Protein AF-A0A1G0LN38-F1 (afdb_monomer_lite)

Radius of gyration: 31.74 Å; chains: 1; bounding box: 79×35×98 Å

pLDDT: mean 84.26, std 17.29, range [38.19, 98.62]

Sequence (197 aa):
MGYDWPQLHAALNDLPAALLAAAVAFDIAGMITRRHSLRAAGFWTLLAGVAGTGAAVVAGLMAENVVEHDDVAHAVMDQHQVLALVTLGVFALLAVWRVVRRNADRRAEHVLWSVCGVAGVVLLVITAQQGGRLTFQHALGIPSDTLVQVLERRGAMPVMEPADSAAPDSARAARDSAKALHDRTPHSHSNPRRPQP

Foldseek 3Di:
DDDQLLVVLVVLLPQLLVLLLQLLVLLVVCVVVVDPVSPVSSLVSLVVSLVSLVVSLVSLVVLVVPWDFDPVLVVLSVVLSVLSVVLSVLSVVLNVCCVVCVVPDDPVVSVVSSVSSVVSSVSSVVSVVSVCCSCPVRVTPQDPVNVVVVCVVVVNPPPPPPPPPPDPPVVVVVVVVVVVVVPDDDDDDDDDDDDDD

Secondary structure (DSSP, 8-state):
----HHHHHHHHHHHHHHHHHHHHHHHHHHHHS--HHHHHHHHHHHHHHHHHHHHHHHHHHHHHTTS---HHHHHHHHHHHHHHHHHHHHHHHHHHHHHHTTT---HHHHHHHHHHHHHHHHHHHHHHHHHHHHHHHS-TTS-HHHHHHHHHHTT-S------------HHHHHHHHHHHHHT-PPPP---------

Structure (mmCIF, N/CA/C/O backbone):
data_AF-A0A1G0LN38-F1
#
_entry.id   AF-A0A1G0LN38-F1
#
loop_
_atom_site.group_PDB
_atom_site.id
_atom_site.type_symbol
_atom_site.label_atom_id
_atom_site.label_alt_id
_atom_site.label_comp_id
_atom_site.label_asym_id
_atom_site.label_entity_id
_atom_site.label_seq_id
_atom_site.pdbx_PDB_ins_code
_atom_site.Cartn_x
_atom_site.Cartn_y
_atom_site.Cartn_z
_atom_site.occupancy
_atom_site.B_iso_or_equiv
_atom_site.auth_seq_id
_atom_site.auth_comp_id
_atom_site.auth_asym_id
_atom_site.auth_atom_id
_atom_site.pdbx_PDB_model_num
ATOM 1 N N . MET A 1 1 ? 27.276 4.793 -6.462 1.00 44.88 1 MET A N 1
ATOM 2 C CA . MET A 1 1 ? 26.651 3.543 -5.985 1.00 44.88 1 MET A CA 1
ATOM 3 C C . MET A 1 1 ? 25.169 3.650 -6.298 1.00 44.88 1 MET A C 1
ATOM 5 O O . MET A 1 1 ? 24.470 4.343 -5.574 1.00 44.88 1 MET A O 1
ATOM 9 N N . GLY A 1 2 ? 24.735 3.143 -7.453 1.00 59.28 2 GLY A N 1
ATOM 10 C CA . GLY A 1 2 ? 23.337 3.250 -7.884 1.00 59.28 2 GLY A CA 1
ATOM 11 C C . GLY A 1 2 ? 22.534 2.107 -7.282 1.00 59.28 2 GLY A C 1
ATOM 12 O O . GLY A 1 2 ? 22.911 0.954 -7.463 1.00 59.28 2 GLY A O 1
ATOM 13 N N . TYR A 1 3 ? 21.494 2.423 -6.516 1.00 65.44 3 TYR A N 1
ATOM 14 C CA . TYR A 1 3 ? 20.542 1.428 -6.032 1.00 65.44 3 TYR A CA 1
ATOM 15 C C . TYR A 1 3 ? 19.659 0.987 -7.205 1.00 65.44 3 TYR A C 1
ATOM 17 O O . TYR A 1 3 ? 19.247 1.833 -7.999 1.00 65.44 3 TYR A O 1
ATOM 25 N N . ASP A 1 4 ? 19.357 -0.305 -7.315 1.00 87.56 4 ASP A N 1
ATOM 26 C CA . ASP A 1 4 ? 18.379 -0.801 -8.286 1.00 87.56 4 ASP A CA 1
ATOM 27 C C . ASP A 1 4 ? 16.965 -0.485 -7.774 1.00 87.56 4 ASP A C 1
ATOM 29 O O . ASP A 1 4 ? 16.351 -1.260 -7.037 1.00 87.56 4 ASP A O 1
ATOM 33 N N . TRP A 1 5 ? 16.501 0.734 -8.063 1.00 90.38 5 TRP A N 1
ATOM 34 C CA . TRP A 1 5 ? 15.198 1.232 -7.621 1.00 90.38 5 TRP A CA 1
ATOM 35 C C . TRP A 1 5 ? 14.022 0.373 -8.098 1.00 90.38 5 TRP A C 1
ATOM 37 O O . TRP A 1 5 ? 13.148 0.115 -7.271 1.00 90.38 5 TRP A O 1
ATOM 47 N N . PRO A 1 6 ? 13.985 -0.118 -9.354 1.00 89.69 6 PRO A N 1
ATOM 48 C CA . PRO A 1 6 ? 12.935 -1.034 -9.801 1.00 89.69 6 PRO A CA 1
ATOM 49 C C . PRO A 1 6 ? 12.862 -2.313 -8.966 1.00 89.69 6 PRO A C 1
ATOM 51 O O . PRO A 1 6 ? 11.785 -2.666 -8.479 1.00 89.69 6 PRO A O 1
ATOM 54 N N . GLN A 1 7 ? 14.001 -2.978 -8.730 1.00 89.56 7 GLN A N 1
ATOM 55 C CA . GLN A 1 7 ? 14.030 -4.179 -7.890 1.00 89.56 7 GLN A CA 1
ATOM 56 C C . GLN A 1 7 ? 13.650 -3.867 -6.440 1.00 89.56 7 GLN A C 1
ATOM 58 O O . GLN A 1 7 ? 12.917 -4.637 -5.816 1.00 89.56 7 GLN A O 1
ATOM 63 N N . LEU A 1 8 ? 14.100 -2.727 -5.902 1.00 91.62 8 LEU A N 1
ATOM 64 C CA . LEU A 1 8 ? 13.728 -2.299 -4.555 1.00 91.62 8 LEU A CA 1
ATOM 65 C C . LEU A 1 8 ? 12.228 -2.066 -4.426 1.00 91.62 8 LEU A C 1
ATOM 67 O O . LEU A 1 8 ? 11.617 -2.523 -3.465 1.00 91.62 8 LEU A O 1
ATOM 71 N N . HIS A 1 9 ? 11.649 -1.327 -5.368 1.00 93.44 9 HIS A N 1
ATOM 72 C CA . HIS A 1 9 ? 10.231 -1.015 -5.383 1.00 93.44 9 HIS A CA 1
ATOM 73 C C . HIS A 1 9 ? 9.407 -2.304 -5.418 1.00 93.44 9 HIS A C 1
ATOM 75 O O . HIS A 1 9 ? 8.523 -2.473 -4.581 1.00 93.44 9 HIS A O 1
ATOM 81 N N . ALA A 1 10 ? 9.763 -3.250 -6.295 1.00 90.81 10 ALA A N 1
ATOM 82 C CA . ALA A 1 10 ? 9.113 -4.555 -6.361 1.00 90.81 10 ALA A CA 1
ATOM 83 C C . ALA A 1 10 ? 9.222 -5.323 -5.032 1.00 90.81 10 ALA A C 1
ATOM 85 O O . ALA A 1 10 ? 8.215 -5.799 -4.511 1.00 90.81 10 ALA A O 1
ATOM 86 N N . ALA A 1 11 ? 10.416 -5.380 -4.432 1.00 90.75 11 ALA A N 1
ATOM 87 C CA . ALA A 1 11 ? 10.628 -6.045 -3.145 1.00 90.75 11 ALA A CA 1
ATOM 88 C C . ALA A 1 11 ? 9.849 -5.383 -1.992 1.00 90.75 11 ALA A C 1
ATOM 90 O O . ALA A 1 11 ? 9.393 -6.062 -1.070 1.00 90.75 11 ALA A O 1
ATOM 91 N N . LEU A 1 12 ? 9.699 -4.056 -2.032 1.00 92.56 12 LEU A N 1
ATOM 92 C CA . LEU A 1 12 ? 8.985 -3.283 -1.020 1.00 92.56 12 LEU A CA 1
ATOM 93 C C . LEU A 1 12 ? 7.474 -3.247 -1.226 1.00 92.56 12 LEU A C 1
ATOM 95 O O . LEU A 1 12 ? 6.791 -2.883 -0.282 1.00 92.56 12 LEU A O 1
ATOM 99 N N . ASN A 1 13 ? 6.935 -3.573 -2.398 1.00 92.38 13 ASN A N 1
ATOM 100 C CA . ASN A 1 13 ? 5.513 -3.374 -2.686 1.00 92.38 13 ASN A CA 1
ATOM 101 C C . ASN A 1 13 ? 4.595 -4.381 -1.960 1.00 92.38 13 ASN A C 1
ATOM 103 O O . ASN A 1 13 ? 3.544 -4.005 -1.434 1.00 92.38 13 ASN A O 1
ATOM 107 N N . ASP A 1 14 ? 4.999 -5.651 -1.873 1.00 93.75 14 ASP A N 1
ATOM 108 C CA . ASP A 1 14 ? 4.120 -6.722 -1.378 1.00 93.75 14 ASP A CA 1
ATOM 109 C C . ASP A 1 14 ? 3.909 -6.683 0.144 1.00 93.75 14 ASP A C 1
ATOM 111 O O . ASP A 1 14 ? 2.803 -6.917 0.643 1.00 93.75 14 ASP A O 1
ATOM 115 N N . LEU A 1 15 ? 4.961 -6.364 0.906 1.00 95.38 15 LEU A N 1
ATOM 116 C CA . LEU A 1 15 ? 4.914 -6.362 2.371 1.00 95.38 15 LEU A CA 1
ATOM 117 C C . LEU A 1 15 ? 3.916 -5.324 2.935 1.00 95.38 15 LEU A C 1
ATOM 119 O O . LEU A 1 15 ? 3.062 -5.703 3.742 1.00 95.38 15 LEU A O 1
ATOM 123 N N . PRO A 1 16 ? 3.959 -4.038 2.545 1.00 96.88 16 PRO A N 1
ATOM 124 C CA . PRO A 1 16 ? 3.002 -3.035 2.989 1.00 96.88 16 PRO A CA 1
ATOM 125 C C . PRO A 1 16 ? 1.574 -3.372 2.580 1.00 96.88 16 PRO A C 1
ATOM 127 O O . PRO A 1 16 ? 0.670 -3.232 3.402 1.00 96.88 16 PRO A O 1
ATOM 130 N N . ALA A 1 17 ? 1.364 -3.875 1.359 1.00 97.00 17 ALA A N 1
ATOM 131 C CA . ALA A 1 17 ? 0.044 -4.290 0.900 1.00 97.00 17 ALA A CA 1
ATOM 132 C C . ALA A 1 17 ? -0.540 -5.391 1.804 1.00 97.00 17 ALA A C 1
ATOM 134 O O . ALA A 1 17 ? -1.667 -5.272 2.296 1.00 97.00 17 ALA A O 1
ATOM 135 N N . ALA A 1 18 ? 0.255 -6.421 2.114 1.00 97.88 18 ALA A N 1
ATOM 136 C CA . ALA A 1 18 ? -0.150 -7.477 3.036 1.00 97.88 18 ALA A CA 1
ATOM 137 C C . ALA A 1 18 ? -0.442 -6.938 4.448 1.00 97.88 18 ALA A C 1
ATOM 139 O O . ALA A 1 18 ? -1.437 -7.330 5.059 1.00 97.88 18 ALA A O 1
ATOM 140 N N . LEU A 1 19 ? 0.377 -6.013 4.962 1.00 98.38 19 LEU A N 1
ATOM 141 C CA . LEU A 1 19 ? 0.177 -5.403 6.281 1.00 98.38 19 LEU A CA 1
ATOM 142 C C . LEU A 1 19 ? -1.099 -4.559 6.358 1.00 98.38 19 LEU A C 1
ATOM 144 O O . LEU A 1 19 ? -1.814 -4.646 7.354 1.00 98.38 19 LEU A O 1
ATOM 148 N N . LEU A 1 20 ? -1.414 -3.775 5.324 1.00 98.44 20 LEU A N 1
ATOM 149 C CA . LEU A 1 20 ? -2.636 -2.969 5.273 1.00 98.44 20 LEU A CA 1
ATOM 150 C C . LEU A 1 20 ? -3.890 -3.851 5.231 1.00 98.44 20 LEU A C 1
ATOM 152 O O . LEU A 1 20 ? -4.843 -3.610 5.976 1.00 98.44 20 LEU A O 1
ATOM 156 N N . ALA A 1 21 ? -3.876 -4.916 4.423 1.00 98.50 21 ALA A N 1
ATOM 157 C CA . ALA A 1 21 ? -4.962 -5.893 4.397 1.00 98.50 21 ALA A CA 1
ATOM 158 C C . ALA A 1 21 ? -5.105 -6.626 5.744 1.00 98.50 21 ALA A C 1
ATOM 160 O O . ALA A 1 21 ? -6.212 -6.751 6.277 1.00 98.50 21 ALA A O 1
ATOM 161 N N . ALA A 1 22 ? -3.985 -7.055 6.335 1.00 98.44 22 ALA A N 1
ATOM 162 C CA . ALA A 1 22 ? -3.962 -7.702 7.643 1.00 98.44 22 ALA A CA 1
ATOM 163 C C . ALA A 1 22 ? -4.469 -6.775 8.754 1.00 98.44 22 ALA A C 1
ATOM 165 O O . ALA A 1 22 ? -5.196 -7.229 9.634 1.00 98.44 22 ALA A O 1
ATOM 166 N N . ALA A 1 23 ? -4.156 -5.479 8.699 1.00 98.12 23 ALA A N 1
ATOM 167 C CA . ALA A 1 23 ? -4.623 -4.502 9.672 1.00 98.12 23 ALA A CA 1
ATOM 168 C C . ALA A 1 23 ? -6.153 -4.428 9.724 1.00 98.12 23 ALA A C 1
ATOM 170 O O . ALA A 1 23 ? -6.749 -4.520 10.800 1.00 98.12 23 ALA A O 1
ATOM 171 N N . VAL A 1 24 ? -6.792 -4.340 8.553 1.00 97.88 24 VAL A N 1
ATOM 172 C CA . VAL A 1 24 ? -8.257 -4.336 8.432 1.00 97.88 24 VAL A CA 1
ATOM 173 C C . VAL A 1 24 ? -8.844 -5.666 8.912 1.00 97.88 24 VAL A C 1
ATOM 175 O O . VAL A 1 24 ? -9.816 -5.672 9.670 1.00 97.88 24 VAL A O 1
ATOM 178 N N . ALA A 1 25 ? -8.228 -6.795 8.548 1.00 98.06 25 ALA A N 1
ATOM 179 C CA . ALA A 1 25 ? -8.667 -8.115 8.995 1.00 98.06 25 ALA A CA 1
ATOM 180 C C . ALA A 1 25 ? -8.575 -8.281 10.524 1.00 98.06 25 ALA A C 1
ATOM 182 O O . ALA A 1 25 ? -9.523 -8.757 11.154 1.00 98.06 25 ALA A O 1
ATOM 183 N N . PHE A 1 26 ? -7.467 -7.859 11.140 1.00 97.56 26 PHE A N 1
ATOM 184 C CA . PHE A 1 26 ? -7.275 -7.914 12.588 1.00 97.56 26 PHE A CA 1
ATOM 185 C C . PHE A 1 26 ? -8.245 -7.014 13.339 1.00 97.56 26 PHE A C 1
ATOM 187 O O . PHE A 1 26 ? -8.744 -7.415 14.391 1.00 97.56 26 PHE A O 1
ATOM 194 N N . ASP A 1 27 ? -8.560 -5.838 12.803 1.00 93.44 27 ASP A N 1
ATOM 195 C CA . ASP A 1 27 ? -9.537 -4.953 13.425 1.00 93.44 27 ASP A CA 1
ATOM 196 C C . ASP A 1 27 ? -10.956 -5.528 13.351 1.00 93.44 27 ASP A C 1
ATOM 198 O O . ASP A 1 27 ? -11.649 -5.561 14.373 1.00 93.44 27 ASP A O 1
ATOM 202 N N . ILE A 1 28 ? -11.364 -6.093 12.209 1.00 95.12 28 ILE A N 1
ATOM 203 C CA . ILE A 1 28 ? -12.648 -6.803 12.082 1.00 95.12 28 ILE A CA 1
ATOM 204 C C . ILE A 1 28 ? -12.708 -7.991 13.047 1.00 95.12 28 ILE A C 1
ATOM 206 O O . ILE A 1 28 ? -13.670 -8.129 13.811 1.00 95.12 28 ILE A O 1
ATOM 210 N N . ALA A 1 29 ? -11.661 -8.816 13.085 1.00 96.25 29 ALA A N 1
ATOM 211 C CA . ALA A 1 29 ? -11.580 -9.943 14.006 1.00 96.25 29 ALA A CA 1
ATOM 212 C C . ALA A 1 29 ? -11.625 -9.475 15.471 1.00 96.25 29 ALA A C 1
ATOM 214 O O . ALA A 1 29 ? -12.381 -10.018 16.274 1.00 96.25 29 ALA A O 1
ATOM 215 N N . GLY A 1 30 ? -10.896 -8.414 15.820 1.00 93.56 30 GLY A N 1
ATOM 216 C CA . GLY A 1 30 ? -10.878 -7.820 17.155 1.00 93.56 30 GLY A CA 1
ATOM 217 C C . GLY A 1 30 ? -12.212 -7.198 17.579 1.00 93.56 30 GLY A C 1
ATOM 218 O O . GLY A 1 30 ? -12.509 -7.142 18.778 1.00 93.56 30 GLY A O 1
ATOM 219 N N . MET A 1 31 ? -13.046 -6.756 16.634 1.00 89.75 31 MET A N 1
ATOM 220 C CA . MET A 1 31 ? -14.430 -6.364 16.910 1.00 89.75 31 MET A CA 1
ATOM 221 C C . MET A 1 31 ? -15.314 -7.577 17.212 1.00 89.75 31 MET A C 1
ATOM 223 O O . MET A 1 31 ? -16.027 -7.561 18.216 1.00 89.75 31 MET A O 1
ATOM 227 N N . ILE A 1 32 ? -15.247 -8.622 16.381 1.00 94.38 32 ILE A N 1
ATOM 228 C CA . ILE A 1 32 ? -16.086 -9.826 16.499 1.00 94.38 32 ILE A CA 1
ATOM 229 C C . ILE A 1 32 ? -15.743 -10.602 17.772 1.00 94.38 32 ILE A C 1
ATOM 231 O O . ILE A 1 32 ? -16.621 -10.914 18.573 1.00 94.38 32 ILE A O 1
ATOM 235 N N . THR A 1 33 ? -14.458 -10.875 18.000 1.00 95.06 33 THR A N 1
ATOM 236 C CA . THR A 1 33 ? -14.001 -11.680 19.140 1.00 95.06 33 THR A CA 1
ATOM 237 C C . THR A 1 33 ? -13.819 -10.861 20.416 1.00 95.06 33 THR A C 1
ATOM 239 O O . THR A 1 33 ? -13.474 -11.429 21.450 1.00 95.06 33 THR A O 1
ATOM 242 N N . ARG A 1 34 ? -13.951 -9.527 20.345 1.00 90.56 34 ARG A N 1
ATOM 243 C CA . ARG A 1 34 ? -13.687 -8.579 21.446 1.00 90.56 34 ARG A CA 1
ATOM 244 C C . ARG A 1 34 ? -12.301 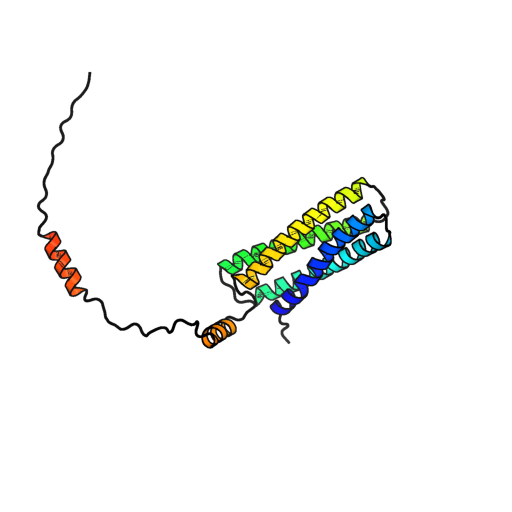-8.740 22.094 1.00 90.56 34 ARG A C 1
ATOM 246 O O . ARG A 1 34 ? -12.129 -8.459 23.277 1.00 90.56 34 ARG A O 1
ATOM 253 N N . ARG A 1 35 ? -11.296 -9.190 21.332 1.00 93.12 35 ARG A N 1
ATOM 254 C CA . ARG A 1 35 ? -9.930 -9.400 21.844 1.00 93.12 35 ARG A CA 1
ATOM 255 C C . ARG A 1 35 ? -9.097 -8.134 21.690 1.00 93.12 35 ARG A C 1
ATOM 257 O O . ARG A 1 35 ? -8.863 -7.674 20.574 1.00 93.12 35 ARG A O 1
ATOM 264 N N . HIS A 1 36 ? -8.586 -7.618 22.805 1.00 90.06 36 HIS A N 1
ATOM 265 C CA . HIS A 1 36 ? -7.736 -6.425 22.807 1.00 90.06 36 HIS A CA 1
ATOM 266 C C . HIS A 1 36 ? -6.407 -6.645 22.061 1.00 90.06 36 HIS A C 1
ATOM 268 O O . HIS A 1 36 ? -5.912 -5.732 21.405 1.00 90.06 36 HIS A O 1
ATOM 274 N N . SER A 1 37 ? -5.861 -7.866 22.092 1.00 95.75 37 SER A N 1
ATOM 275 C CA . SER A 1 37 ? -4.638 -8.222 21.359 1.00 95.75 37 SER A CA 1
ATOM 276 C C . SER A 1 37 ? -4.793 -8.097 19.841 1.00 95.75 37 SER A C 1
ATOM 278 O O . SER A 1 37 ? -3.885 -7.597 19.189 1.00 95.75 37 SER A O 1
ATOM 280 N N . LEU A 1 38 ? -5.948 -8.473 19.279 1.00 95.12 38 LEU A N 1
ATOM 281 C CA . LEU A 1 38 ? -6.217 -8.336 17.842 1.00 95.12 38 LEU A CA 1
ATOM 282 C C . LEU A 1 38 ? -6.368 -6.871 17.429 1.00 95.12 38 LEU A C 1
ATOM 284 O O . LEU A 1 38 ? -5.815 -6.467 16.416 1.00 95.12 38 LEU A O 1
ATOM 288 N N . ARG A 1 39 ? -7.030 -6.048 18.250 1.00 91.81 39 ARG A N 1
ATOM 289 C CA . ARG A 1 39 ? -7.119 -4.598 18.004 1.00 91.81 39 ARG A CA 1
ATOM 290 C C . ARG A 1 39 ? -5.746 -3.924 18.060 1.00 91.81 39 ARG A C 1
ATOM 292 O O . ARG A 1 39 ? -5.455 -3.035 17.265 1.00 91.81 39 ARG A O 1
ATOM 299 N N . ALA A 1 40 ? -4.891 -4.355 18.990 1.00 94.50 40 ALA A N 1
ATOM 300 C CA . ALA A 1 40 ? -3.512 -3.885 19.069 1.00 94.50 40 ALA A CA 1
ATOM 301 C C . ALA A 1 40 ? -2.694 -4.329 17.845 1.00 94.50 40 ALA A C 1
ATOM 303 O O . ALA A 1 40 ? -1.966 -3.515 17.283 1.00 94.50 40 ALA A O 1
ATOM 304 N N . ALA A 1 41 ? -2.848 -5.581 17.401 1.00 97.38 41 ALA A N 1
ATOM 305 C CA . ALA A 1 41 ? -2.219 -6.076 16.180 1.00 97.38 41 ALA A CA 1
ATOM 306 C C . ALA A 1 41 ? -2.666 -5.268 14.953 1.00 97.38 41 ALA A C 1
ATOM 308 O O . ALA A 1 41 ? -1.810 -4.792 14.212 1.00 97.38 41 ALA A O 1
ATOM 309 N N . GLY A 1 42 ? -3.972 -5.028 14.783 1.00 96.69 42 GLY A N 1
ATOM 310 C CA . GLY A 1 42 ? -4.523 -4.199 13.705 1.00 96.69 42 GLY A CA 1
ATOM 311 C C . GLY A 1 42 ? -3.959 -2.778 13.701 1.00 96.69 42 GLY A C 1
ATOM 312 O O . GLY A 1 42 ? -3.522 -2.277 12.670 1.00 96.69 42 GLY A O 1
ATOM 313 N N . PHE A 1 43 ? -3.846 -2.154 14.875 1.00 95.94 43 PHE A N 1
ATOM 314 C CA . PHE A 1 43 ? -3.237 -0.830 15.012 1.00 95.94 43 PHE A CA 1
ATOM 315 C C . PHE A 1 43 ? -1.761 -0.790 14.582 1.00 95.94 43 PHE A C 1
ATOM 317 O O . PHE A 1 43 ? -1.376 0.066 13.788 1.00 95.94 43 PHE A O 1
ATOM 324 N N . TRP A 1 44 ? -0.923 -1.693 15.097 1.00 97.94 44 TRP A N 1
ATOM 325 C CA . TRP A 1 44 ? 0.511 -1.670 14.789 1.00 97.94 44 TRP A CA 1
ATOM 326 C C . TRP A 1 44 ? 0.805 -2.081 13.347 1.00 97.94 44 TRP A C 1
ATOM 328 O O . TRP A 1 44 ? 1.672 -1.487 12.709 1.00 97.94 44 TRP A O 1
ATOM 338 N N . THR A 1 45 ? 0.054 -3.045 12.815 1.00 98.19 45 THR A N 1
ATOM 339 C CA . THR A 1 45 ? 0.166 -3.449 11.406 1.00 98.19 45 THR A CA 1
ATOM 340 C C . THR A 1 45 ? -0.296 -2.350 10.456 1.00 98.19 45 THR A C 1
ATOM 342 O O . THR A 1 45 ? 0.357 -2.150 9.438 1.00 98.19 45 THR A O 1
ATOM 345 N N . LEU A 1 46 ? -1.321 -1.565 10.812 1.00 98.38 46 LEU A N 1
ATOM 346 C CA . LEU A 1 46 ? -1.722 -0.384 10.042 1.00 98.38 46 LEU A CA 1
ATOM 347 C C . LEU A 1 46 ? -0.582 0.632 9.947 1.00 98.38 46 LEU A C 1
ATOM 349 O O . LEU A 1 46 ? -0.254 1.083 8.854 1.00 98.38 46 LEU A O 1
ATOM 353 N N . LEU A 1 47 ? 0.035 0.985 11.080 1.00 98.25 47 LEU A N 1
ATOM 354 C CA . LEU A 1 47 ? 1.132 1.957 11.096 1.00 98.25 47 LEU A CA 1
ATOM 355 C C . LEU A 1 47 ? 2.339 1.466 10.293 1.00 98.25 47 LEU A C 1
ATOM 357 O O . LEU A 1 47 ? 2.888 2.222 9.492 1.00 98.25 47 LEU A O 1
ATOM 361 N N . ALA A 1 48 ? 2.722 0.200 10.472 1.00 98.38 48 ALA A N 1
ATOM 362 C CA . ALA A 1 48 ? 3.807 -0.410 9.711 1.00 98.38 48 ALA A CA 1
ATOM 363 C C . ALA A 1 48 ? 3.485 -0.472 8.208 1.00 98.38 48 ALA A C 1
ATOM 365 O O . ALA A 1 48 ? 4.340 -0.151 7.387 1.00 98.38 48 ALA A O 1
ATOM 366 N N . GLY A 1 49 ? 2.246 -0.816 7.845 1.00 98.44 49 GLY A N 1
ATOM 367 C CA . GLY A 1 49 ? 1.777 -0.850 6.462 1.00 98.44 49 GLY A CA 1
ATOM 368 C C . GLY A 1 49 ? 1.783 0.528 5.801 1.00 98.44 49 GLY A C 1
ATOM 369 O O . GLY A 1 49 ? 2.267 0.661 4.682 1.00 98.44 49 GLY A O 1
ATOM 370 N N . VAL A 1 50 ? 1.330 1.582 6.489 1.00 98.56 50 VAL A N 1
ATOM 371 C CA . VAL A 1 50 ? 1.378 2.960 5.963 1.00 98.56 50 VAL A CA 1
ATOM 372 C C . VAL A 1 50 ? 2.821 3.426 5.772 1.00 98.56 50 VAL A C 1
ATOM 374 O O . VAL A 1 50 ? 3.156 3.945 4.709 1.00 98.56 50 VAL A O 1
ATOM 377 N N . ALA A 1 51 ? 3.690 3.202 6.762 1.00 98.31 51 ALA A N 1
ATOM 378 C CA . ALA A 1 51 ? 5.104 3.564 6.660 1.00 98.31 51 ALA A CA 1
ATOM 379 C C . ALA A 1 51 ? 5.802 2.816 5.511 1.00 98.31 51 ALA A C 1
ATOM 381 O O . ALA A 1 51 ? 6.504 3.427 4.705 1.00 98.31 51 ALA A O 1
ATOM 382 N N . GLY A 1 52 ? 5.557 1.509 5.396 1.00 98.00 52 GLY A N 1
ATOM 383 C CA . GLY A 1 52 ? 6.078 0.687 4.310 1.00 98.00 52 GLY A CA 1
ATOM 384 C C . GLY A 1 52 ? 5.553 1.115 2.938 1.00 98.00 52 GLY A C 1
ATOM 385 O O . GLY A 1 52 ? 6.323 1.167 1.986 1.00 98.00 52 GLY A O 1
ATOM 386 N N . THR A 1 53 ? 4.276 1.496 2.837 1.00 98.12 53 THR A N 1
ATOM 387 C CA . THR A 1 53 ? 3.686 1.993 1.582 1.00 98.12 53 THR A CA 1
ATOM 388 C C . THR A 1 53 ? 4.344 3.307 1.175 1.00 98.12 53 THR A C 1
ATOM 390 O O . THR A 1 53 ? 4.665 3.492 0.008 1.00 98.12 53 THR A O 1
ATOM 393 N N . GLY A 1 54 ? 4.628 4.198 2.133 1.00 98.12 54 GLY A N 1
ATOM 394 C CA . GLY A 1 54 ? 5.407 5.410 1.876 1.00 98.12 54 GLY A CA 1
ATOM 395 C C . GLY A 1 54 ? 6.799 5.103 1.314 1.00 98.12 54 GLY A C 1
ATOM 396 O O . GLY A 1 54 ? 7.207 5.710 0.327 1.00 98.12 54 GLY A O 1
ATOM 397 N N . ALA A 1 55 ? 7.502 4.120 1.885 1.00 97.38 55 ALA A N 1
ATOM 398 C CA . ALA A 1 55 ? 8.801 3.683 1.370 1.00 97.38 55 ALA A CA 1
ATOM 399 C C . ALA A 1 55 ? 8.701 3.087 -0.048 1.00 97.38 55 ALA A C 1
ATOM 401 O O . ALA A 1 55 ? 9.520 3.416 -0.904 1.00 97.38 55 ALA A O 1
ATOM 402 N N . ALA A 1 56 ? 7.680 2.266 -0.315 1.00 96.88 56 ALA A N 1
ATOM 403 C CA . ALA A 1 56 ? 7.432 1.691 -1.635 1.00 96.88 56 ALA A CA 1
ATOM 404 C C . ALA A 1 56 ? 7.103 2.767 -2.683 1.00 96.88 56 ALA A C 1
ATOM 406 O O . ALA A 1 56 ? 7.637 2.710 -3.789 1.00 96.88 56 ALA A O 1
ATOM 407 N N . VAL A 1 57 ? 6.295 3.775 -2.331 1.00 97.00 57 VAL A N 1
ATOM 408 C CA . VAL A 1 57 ? 5.986 4.924 -3.202 1.00 97.00 57 VAL A CA 1
ATOM 409 C C . VAL A 1 57 ? 7.253 5.704 -3.540 1.00 97.00 57 VAL A C 1
ATOM 411 O O . VAL A 1 57 ? 7.493 5.980 -4.709 1.00 97.00 57 VAL A O 1
ATOM 414 N N . VAL A 1 58 ? 8.099 6.014 -2.552 1.00 96.62 58 VAL A N 1
ATOM 415 C CA . VAL A 1 58 ? 9.377 6.700 -2.808 1.00 96.62 58 VAL A CA 1
ATOM 416 C C . VAL A 1 58 ? 10.260 5.874 -3.742 1.00 96.62 58 VAL A C 1
ATOM 418 O O . VAL A 1 58 ? 10.780 6.411 -4.714 1.00 96.62 58 VAL A O 1
ATOM 421 N N . ALA A 1 59 ? 10.397 4.569 -3.493 1.00 94.88 59 ALA A N 1
ATOM 422 C CA . ALA A 1 59 ? 11.161 3.690 -4.374 1.00 94.88 59 ALA A CA 1
ATOM 423 C C . ALA A 1 59 ? 10.578 3.643 -5.800 1.00 94.88 59 ALA A C 1
ATOM 425 O O . ALA A 1 59 ? 11.342 3.652 -6.759 1.00 94.88 59 ALA A O 1
ATOM 426 N N . GLY A 1 60 ? 9.248 3.650 -5.941 1.00 94.31 60 GLY A N 1
ATOM 427 C CA . GLY A 1 60 ? 8.555 3.648 -7.233 1.00 94.31 60 GLY A CA 1
ATOM 428 C C . GLY A 1 60 ? 8.794 4.924 -8.036 1.00 94.31 60 GLY A C 1
ATOM 429 O O . GLY A 1 60 ? 9.163 4.842 -9.201 1.00 94.31 60 GLY A O 1
ATOM 430 N N . LEU A 1 61 ? 8.708 6.093 -7.395 1.00 94.00 61 LEU A N 1
ATOM 431 C CA . LEU A 1 61 ? 9.025 7.380 -8.030 1.00 94.00 61 LEU A CA 1
ATOM 432 C C . LEU A 1 61 ? 10.495 7.455 -8.472 1.00 94.00 61 LEU A C 1
ATOM 434 O O . LEU A 1 61 ? 10.826 8.044 -9.497 1.00 94.00 61 LEU A O 1
ATOM 438 N N . MET A 1 62 ? 11.410 6.840 -7.717 1.00 93.50 62 MET A N 1
ATOM 439 C CA . MET A 1 62 ? 12.812 6.745 -8.138 1.00 93.50 62 MET A CA 1
ATOM 440 C C . MET A 1 62 ? 13.000 5.755 -9.297 1.00 93.50 62 MET A C 1
ATOM 442 O O . MET A 1 62 ? 13.853 5.985 -10.152 1.00 93.50 62 MET A O 1
ATOM 446 N N . ALA A 1 63 ? 12.209 4.678 -9.342 1.00 90.00 63 ALA A N 1
ATOM 447 C CA . ALA A 1 63 ? 12.230 3.681 -10.411 1.00 90.00 63 ALA A CA 1
ATOM 448 C C . ALA A 1 63 ? 11.682 4.232 -11.738 1.00 90.00 63 ALA A C 1
ATOM 450 O O . ALA A 1 63 ? 12.260 3.965 -12.789 1.00 90.00 63 ALA A O 1
ATOM 451 N N . GLU A 1 64 ? 10.625 5.042 -11.691 1.00 88.56 64 GLU A N 1
ATOM 452 C CA . GLU A 1 64 ? 10.009 5.693 -12.857 1.00 88.56 64 GLU A CA 1
ATOM 453 C C . GLU A 1 64 ? 11.043 6.433 -13.725 1.00 88.56 64 GLU A C 1
ATOM 455 O O . GLU A 1 64 ? 11.036 6.336 -14.948 1.00 88.56 64 GLU A O 1
ATOM 460 N N . ASN A 1 65 ? 12.000 7.103 -13.077 1.00 85.00 65 ASN A N 1
ATOM 461 C CA . ASN A 1 65 ? 13.029 7.906 -13.737 1.00 85.00 65 ASN A CA 1
ATOM 462 C C . ASN A 1 65 ? 14.131 7.088 -14.439 1.00 85.00 65 ASN A C 1
ATOM 464 O O . ASN A 1 65 ? 14.978 7.675 -15.114 1.00 85.00 65 ASN A O 1
ATOM 468 N N . VAL A 1 66 ? 14.187 5.767 -14.238 1.00 83.69 66 VAL A N 1
ATOM 469 C CA . VAL A 1 66 ? 15.293 4.919 -14.724 1.00 83.69 66 VAL A CA 1
ATOM 470 C C . VAL A 1 66 ? 14.849 3.731 -15.574 1.00 83.69 66 VAL A C 1
ATOM 472 O O . VAL A 1 66 ? 15.691 3.114 -16.221 1.00 83.69 66 VAL A O 1
ATOM 475 N N . VAL A 1 67 ? 13.563 3.382 -15.571 1.00 80.62 67 VAL A N 1
ATOM 476 C CA . VAL A 1 67 ? 13.041 2.247 -16.344 1.00 80.62 67 VAL A CA 1
ATOM 477 C C . VAL A 1 67 ? 12.755 2.678 -17.779 1.00 80.62 67 VAL A C 1
ATOM 479 O O . VAL A 1 67 ? 12.097 3.688 -18.000 1.00 80.62 67 VAL A O 1
ATOM 482 N N . GLU A 1 68 ? 13.201 1.892 -18.759 1.00 80.00 68 GLU A N 1
ATOM 483 C CA . GLU A 1 68 ? 12.778 2.046 -20.156 1.00 80.00 68 GLU A CA 1
ATOM 484 C C . GLU A 1 68 ? 11.307 1.640 -20.308 1.00 80.00 68 GLU A C 1
ATOM 486 O O . GLU A 1 68 ? 10.900 0.573 -19.847 1.00 80.00 68 GLU A O 1
ATOM 491 N N . HIS A 1 69 ? 10.502 2.485 -20.948 1.00 82.31 69 HIS A N 1
ATOM 492 C CA . HIS A 1 69 ? 9.075 2.242 -21.139 1.00 82.31 69 HIS A CA 1
ATOM 493 C C . HIS A 1 69 ? 8.559 2.929 -22.409 1.00 82.31 69 HIS A C 1
ATOM 495 O O . HIS A 1 69 ? 9.080 3.970 -22.808 1.00 82.31 69 HIS A O 1
ATOM 501 N N . ASP A 1 70 ? 7.556 2.330 -23.056 1.00 86.12 70 ASP A N 1
ATOM 502 C CA . ASP A 1 70 ? 6.855 2.919 -24.203 1.00 86.12 70 ASP A CA 1
ATOM 503 C C . ASP A 1 70 ? 5.627 3.740 -23.762 1.00 86.12 70 ASP A C 1
ATOM 505 O O . ASP A 1 70 ? 5.262 3.754 -22.584 1.00 86.12 70 ASP A O 1
ATOM 509 N N . ASP A 1 71 ? 4.968 4.422 -24.703 1.00 85.31 71 ASP A N 1
ATOM 510 C CA . ASP A 1 71 ? 3.807 5.279 -24.412 1.00 85.31 71 ASP A CA 1
ATOM 511 C C . ASP A 1 71 ? 2.633 4.506 -23.775 1.00 85.31 71 ASP A C 1
ATOM 513 O O . ASP A 1 71 ? 1.881 5.047 -22.959 1.00 85.31 71 ASP A O 1
ATOM 517 N N . VAL A 1 72 ? 2.461 3.227 -24.132 1.00 86.62 72 VAL A N 1
ATOM 518 C CA . VAL A 1 72 ? 1.377 2.381 -23.609 1.00 86.62 72 VAL A CA 1
ATOM 519 C C . VAL A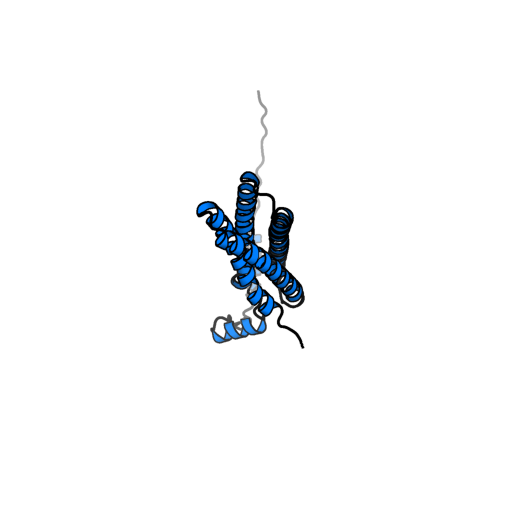 1 72 ? 1.666 1.998 -22.160 1.00 86.62 72 VAL A C 1
ATOM 521 O O . VAL A 1 72 ? 0.795 2.119 -21.296 1.00 86.62 72 VAL A O 1
ATOM 524 N N . ALA A 1 73 ? 2.897 1.577 -21.885 1.00 86.94 73 ALA A N 1
ATOM 525 C CA . ALA A 1 73 ? 3.398 1.265 -20.559 1.00 86.94 73 ALA A CA 1
ATOM 526 C C . ALA A 1 73 ? 3.390 2.507 -19.653 1.00 86.94 73 ALA A C 1
ATOM 528 O O . ALA A 1 73 ? 2.985 2.397 -18.494 1.00 86.94 73 ALA A O 1
ATOM 529 N N . HIS A 1 74 ? 3.730 3.685 -20.189 1.00 90.94 74 HIS A N 1
ATOM 530 C CA . HIS A 1 74 ? 3.680 4.963 -19.475 1.00 90.94 74 HIS A CA 1
ATOM 531 C C . HIS A 1 74 ? 2.273 5.263 -18.943 1.00 90.94 74 HIS A C 1
ATOM 533 O O . HIS A 1 74 ? 2.090 5.528 -17.758 1.00 90.94 74 HIS A O 1
ATOM 539 N N . ALA A 1 75 ? 1.245 5.115 -19.783 1.00 91.94 75 ALA A N 1
ATOM 540 C CA . ALA A 1 75 ? -0.135 5.377 -19.376 1.00 91.94 75 ALA A CA 1
ATOM 541 C C . ALA A 1 75 ? -0.623 4.442 -18.252 1.00 91.94 75 ALA A C 1
ATOM 543 O O . ALA A 1 75 ? -1.398 4.854 -17.385 1.00 91.94 75 ALA A O 1
ATOM 544 N N . VAL A 1 76 ? -0.194 3.175 -18.249 1.00 92.94 76 VAL A N 1
ATOM 545 C CA . VAL A 1 76 ? -0.523 2.236 -17.160 1.00 92.94 76 VAL A CA 1
ATOM 546 C C . VAL A 1 76 ? 0.280 2.570 -15.899 1.00 92.94 76 VAL A C 1
ATOM 548 O O . VAL A 1 76 ? -0.244 2.430 -14.792 1.00 92.94 76 VAL A O 1
ATOM 551 N N . MET A 1 77 ? 1.526 3.023 -16.053 1.00 93.81 77 MET A N 1
ATOM 552 C CA . MET A 1 77 ? 2.406 3.419 -14.953 1.00 93.81 77 MET A CA 1
ATOM 553 C C . MET A 1 77 ? 1.847 4.633 -14.207 1.00 93.81 77 MET A C 1
ATOM 555 O O . MET A 1 77 ? 1.699 4.571 -12.987 1.00 93.81 77 MET A O 1
ATOM 559 N N . ASP A 1 78 ? 1.408 5.660 -14.934 1.00 94.75 78 ASP A N 1
ATOM 560 C CA . ASP A 1 78 ? 0.741 6.842 -14.376 1.00 94.75 78 ASP A CA 1
ATOM 561 C C . ASP A 1 78 ? -0.501 6.470 -13.563 1.00 94.75 78 ASP A C 1
ATOM 563 O O . ASP A 1 78 ? -0.711 6.945 -12.442 1.00 94.75 78 ASP A O 1
ATOM 567 N N . GLN A 1 79 ? -1.335 5.580 -14.110 1.00 96.19 79 GLN A N 1
ATOM 568 C CA . GLN A 1 79 ? -2.520 5.098 -13.403 1.00 96.19 79 GLN A CA 1
ATOM 569 C C . GLN A 1 79 ? -2.136 4.384 -12.105 1.00 96.19 79 GLN A C 1
ATOM 571 O O . GLN A 1 79 ? -2.719 4.672 -11.055 1.00 96.19 79 GLN A O 1
ATOM 576 N N . HIS A 1 80 ? -1.135 3.502 -12.161 1.00 96.38 80 HIS A N 1
ATOM 577 C CA . HIS A 1 80 ? -0.659 2.774 -10.991 1.00 96.38 80 HIS A CA 1
ATOM 578 C C . HIS A 1 80 ? -0.121 3.728 -9.920 1.00 96.38 80 HIS A C 1
ATOM 580 O O . HIS A 1 80 ? -0.472 3.588 -8.748 1.00 96.38 80 HIS A O 1
ATOM 586 N N . GLN A 1 81 ? 0.660 4.734 -10.315 1.00 96.75 81 GLN A N 1
ATOM 587 C CA . GLN A 1 81 ? 1.192 5.760 -9.422 1.00 96.75 81 GLN A CA 1
ATOM 588 C C . GLN A 1 81 ? 0.083 6.551 -8.728 1.00 96.75 81 GLN A C 1
ATOM 590 O O . GLN A 1 81 ? 0.106 6.711 -7.503 1.00 96.75 81 GLN A O 1
ATOM 595 N N . VAL A 1 82 ? -0.917 7.018 -9.480 1.00 98.12 82 VAL A N 1
ATOM 596 C CA . VAL A 1 82 ? -2.065 7.732 -8.905 1.00 98.12 82 VAL A CA 1
ATOM 597 C C . VAL A 1 82 ? -2.807 6.836 -7.917 1.00 98.12 82 VAL A C 1
ATOM 599 O O . VAL A 1 82 ? -3.088 7.261 -6.794 1.00 98.12 82 VAL A O 1
ATOM 602 N N . LEU A 1 83 ? -3.083 5.581 -8.282 1.00 98.00 83 LEU A N 1
ATOM 603 C CA . LEU A 1 83 ? -3.737 4.634 -7.382 1.00 98.00 83 LEU A CA 1
ATOM 604 C C . LEU A 1 83 ? -2.906 4.351 -6.124 1.00 98.00 83 LEU A C 1
ATOM 606 O O . LEU A 1 83 ? -3.472 4.284 -5.031 1.00 98.00 83 LEU A O 1
ATOM 610 N N . ALA A 1 84 ? -1.582 4.236 -6.237 1.00 97.56 84 ALA A N 1
ATOM 611 C CA . ALA A 1 84 ? -0.685 4.033 -5.103 1.00 97.56 84 ALA A CA 1
ATOM 612 C C . ALA A 1 84 ? -0.707 5.229 -4.138 1.00 97.56 84 ALA A C 1
ATOM 614 O O . ALA A 1 84 ? -0.849 5.038 -2.928 1.00 97.56 84 ALA A O 1
ATOM 615 N N . LEU A 1 85 ? -0.668 6.460 -4.657 1.00 98.31 85 LEU A N 1
ATOM 616 C CA . LEU A 1 85 ? -0.769 7.683 -3.853 1.00 98.31 85 LEU A CA 1
ATOM 617 C C . LEU A 1 85 ? -2.135 7.817 -3.168 1.00 98.31 85 LEU A C 1
ATOM 619 O O . LEU A 1 85 ? -2.200 8.153 -1.984 1.00 98.31 85 LEU A O 1
ATOM 623 N N . VAL A 1 86 ? -3.227 7.510 -3.874 1.00 98.50 86 VAL A N 1
ATOM 624 C CA . VAL A 1 86 ? -4.582 7.508 -3.296 1.00 98.50 86 VAL A CA 1
ATOM 625 C C . VAL A 1 86 ? -4.700 6.426 -2.219 1.00 98.50 86 VAL A C 1
ATOM 627 O O . VAL A 1 86 ? -5.212 6.701 -1.134 1.00 98.50 86 VAL A O 1
ATOM 630 N N . THR A 1 87 ? -4.165 5.227 -2.462 1.00 98.38 87 THR A N 1
ATOM 631 C CA . THR A 1 87 ? -4.139 4.131 -1.479 1.00 98.38 87 THR A CA 1
ATOM 632 C C . THR A 1 87 ? -3.383 4.549 -0.218 1.00 98.38 87 THR A C 1
ATOM 634 O O . THR A 1 87 ? -3.915 4.425 0.888 1.00 98.38 87 THR A O 1
ATOM 637 N N . LEU A 1 88 ? -2.179 5.113 -0.374 1.00 98.56 88 LEU A N 1
ATOM 638 C CA . LEU A 1 88 ? -1.394 5.653 0.735 1.00 98.56 88 LEU A CA 1
ATOM 639 C C . LEU A 1 88 ? -2.181 6.723 1.499 1.00 98.56 88 LEU A C 1
ATOM 641 O O . LEU A 1 88 ? -2.259 6.656 2.723 1.00 98.56 88 LEU A O 1
ATOM 645 N N . GLY A 1 89 ? -2.802 7.672 0.796 1.00 98.56 89 GLY A N 1
ATOM 646 C CA . GLY A 1 89 ? -3.597 8.740 1.399 1.00 98.56 89 GLY A CA 1
ATOM 647 C C . GLY A 1 89 ? -4.782 8.219 2.216 1.00 98.56 89 GLY A C 1
ATOM 648 O O . GLY A 1 89 ? -4.982 8.650 3.352 1.00 98.56 89 GLY A O 1
ATOM 649 N N . VAL A 1 90 ? -5.533 7.249 1.683 1.00 98.44 90 VAL A N 1
ATOM 650 C CA . VAL A 1 90 ? -6.668 6.619 2.378 1.00 98.44 90 VAL A CA 1
ATOM 651 C C . VAL A 1 90 ? -6.208 5.934 3.663 1.00 98.44 90 VAL A C 1
ATOM 653 O O . VAL A 1 90 ? -6.752 6.206 4.736 1.00 98.44 90 VAL A O 1
ATOM 656 N N . PHE A 1 91 ? -5.187 5.077 3.593 1.00 98.56 91 PHE A N 1
ATOM 657 C CA . PHE A 1 91 ? -4.716 4.361 4.778 1.00 98.56 91 PHE A CA 1
ATOM 658 C C . PHE A 1 91 ? -3.994 5.272 5.776 1.00 98.56 91 PHE A C 1
ATOM 660 O O . PHE A 1 91 ? -4.146 5.080 6.982 1.00 98.56 91 PHE A O 1
ATOM 667 N N . ALA A 1 92 ? -3.285 6.304 5.313 1.00 98.56 92 ALA A N 1
ATOM 668 C CA . ALA A 1 92 ? -2.703 7.324 6.180 1.00 98.56 92 ALA A CA 1
ATOM 669 C C . ALA A 1 92 ? -3.791 8.107 6.928 1.00 98.56 92 ALA A C 1
ATOM 671 O O . ALA A 1 92 ? -3.682 8.298 8.138 1.00 98.56 92 ALA A O 1
ATOM 672 N N . LEU A 1 93 ? -4.880 8.491 6.254 1.00 98.25 93 LEU A N 1
ATOM 673 C CA . LEU A 1 93 ? -6.011 9.156 6.900 1.00 98.25 93 LEU A CA 1
ATOM 674 C C . LEU A 1 93 ? -6.682 8.245 7.937 1.00 98.25 93 LEU A C 1
ATOM 676 O O . LEU A 1 93 ? -6.981 8.693 9.044 1.00 98.25 93 LEU A O 1
ATOM 680 N N . LEU A 1 94 ? -6.865 6.958 7.622 1.00 97.19 94 LEU A N 1
ATOM 681 C CA . LEU A 1 94 ? -7.379 5.968 8.574 1.00 97.19 94 LEU A CA 1
ATOM 682 C C . LEU A 1 94 ? -6.444 5.770 9.773 1.00 97.19 94 LEU A C 1
ATOM 684 O O . LEU A 1 94 ? -6.925 5.616 10.898 1.00 97.19 94 LEU A O 1
ATOM 688 N N . ALA A 1 95 ? -5.128 5.795 9.559 1.00 97.50 95 ALA A N 1
ATOM 689 C CA . ALA A 1 95 ? -4.133 5.719 10.622 1.00 97.50 95 ALA A CA 1
ATOM 690 C C . ALA A 1 95 ? -4.175 6.957 11.525 1.00 97.50 95 ALA A C 1
ATOM 692 O O . ALA A 1 95 ? -4.263 6.818 12.746 1.00 97.50 95 ALA A O 1
ATOM 693 N N . VAL A 1 96 ? -4.198 8.159 10.941 1.00 97.38 96 VAL A N 1
ATOM 694 C CA . VAL A 1 96 ? -4.326 9.425 11.679 1.00 97.38 96 VAL A CA 1
ATOM 695 C C . VAL A 1 96 ? -5.627 9.453 12.474 1.00 97.38 96 VAL A C 1
ATOM 697 O O . VAL A 1 96 ? -5.596 9.734 13.672 1.00 97.38 96 VAL A O 1
ATOM 700 N N . TRP A 1 97 ? -6.757 9.087 11.856 1.00 95.31 97 TRP A N 1
ATOM 701 C CA . TRP A 1 97 ? -8.037 8.945 12.554 1.00 95.31 97 TRP A CA 1
ATOM 702 C C . TRP A 1 97 ? -7.866 8.040 13.770 1.00 95.31 97 TRP A C 1
ATOM 704 O O . TRP A 1 97 ? -8.210 8.434 14.886 1.00 95.31 97 TRP A O 1
ATOM 714 N N . ARG A 1 98 ? -7.310 6.839 13.582 1.00 92.00 98 ARG A N 1
ATOM 715 C CA . ARG A 1 98 ? -7.172 5.839 14.646 1.00 92.00 98 ARG A CA 1
ATOM 716 C C . ARG A 1 98 ? -6.264 6.306 15.787 1.00 92.00 98 ARG A C 1
ATOM 718 O O . ARG A 1 98 ? -6.550 6.000 16.941 1.00 92.00 98 ARG A O 1
ATOM 725 N N . VAL A 1 99 ? -5.216 7.076 15.491 1.00 93.94 99 VAL A N 1
ATOM 726 C CA . VAL A 1 99 ? -4.345 7.697 16.503 1.00 93.94 99 VAL A CA 1
ATOM 727 C C . VAL A 1 99 ? -5.091 8.783 17.283 1.00 93.94 99 VAL A C 1
ATOM 729 O O . VAL A 1 99 ? -5.079 8.762 18.512 1.00 93.94 99 VAL A O 1
ATOM 732 N N . VAL A 1 100 ? -5.785 9.694 16.595 1.00 93.12 100 VAL A N 1
ATOM 733 C CA . VAL A 1 100 ? -6.506 10.818 17.223 1.00 93.12 100 VAL A CA 1
ATOM 734 C C . VAL A 1 100 ? -7.700 10.335 18.052 1.00 93.12 100 VAL A C 1
ATOM 736 O O . VAL A 1 100 ? -7.973 10.857 19.130 1.00 93.12 100 VAL A O 1
ATOM 739 N N . ARG A 1 101 ? -8.414 9.313 17.574 1.00 88.44 101 ARG A N 1
ATOM 740 C CA . ARG A 1 101 ? -9.628 8.768 18.207 1.00 88.44 101 ARG A CA 1
ATOM 741 C C . ARG A 1 101 ? -9.352 7.576 19.121 1.00 88.44 101 ARG A C 1
ATOM 743 O O . ARG A 1 101 ? -10.288 6.894 19.518 1.00 88.44 101 ARG A O 1
ATOM 750 N N . ARG A 1 102 ? -8.096 7.332 19.509 1.00 78.06 102 ARG A N 1
ATOM 751 C CA . ARG A 1 102 ? -7.694 6.147 20.290 1.00 78.06 102 ARG A CA 1
ATOM 752 C C . ARG A 1 102 ? -8.450 5.975 21.616 1.00 78.06 102 ARG A C 1
ATOM 754 O O . ARG A 1 102 ? -8.641 4.846 22.055 1.00 78.06 102 ARG A O 1
ATOM 761 N N . ASN A 1 103 ? -8.902 7.076 22.220 1.00 77.25 103 ASN A N 1
ATOM 762 C CA . ASN A 1 103 ? -9.649 7.079 23.484 1.00 77.25 103 ASN A CA 1
ATOM 763 C C . ASN A 1 103 ? -11.179 7.150 23.299 1.00 77.25 103 ASN A C 1
ATOM 765 O O . ASN A 1 103 ? -11.915 7.147 24.283 1.00 77.25 103 ASN A O 1
ATOM 769 N N . ALA A 1 104 ? -11.672 7.244 22.060 1.00 74.88 104 ALA A N 1
ATOM 770 C CA . ALA A 1 104 ? -13.098 7.296 21.760 1.00 74.88 104 ALA A CA 1
ATOM 771 C C . ALA A 1 104 ? -13.621 5.882 21.464 1.00 74.88 104 ALA A C 1
ATOM 773 O O . ALA A 1 104 ? -13.324 5.308 20.420 1.00 74.88 104 ALA A O 1
ATOM 774 N N . ASP A 1 105 ? -14.425 5.313 22.366 1.00 72.00 105 ASP A N 1
ATOM 775 C CA . ASP A 1 105 ? -14.984 3.964 22.189 1.00 72.00 105 ASP A CA 1
ATOM 776 C C . ASP A 1 105 ? -16.447 4.007 21.726 1.00 72.00 105 ASP A C 1
ATOM 778 O O . ASP A 1 105 ? -17.388 3.668 22.446 1.00 72.00 105 ASP A O 1
ATOM 782 N N . ARG A 1 106 ? -16.660 4.495 20.499 1.00 84.88 106 ARG A N 1
ATOM 783 C CA . ARG A 1 106 ? -17.991 4.559 19.880 1.00 84.88 106 ARG A CA 1
ATOM 784 C C . ARG A 1 106 ? -18.151 3.450 18.850 1.00 84.88 106 ARG A C 1
ATOM 786 O O . ARG A 1 106 ? -17.477 3.443 17.826 1.00 84.88 106 ARG A O 1
ATOM 793 N N . ARG A 1 107 ? -19.127 2.555 19.062 1.00 84.75 107 ARG A N 1
ATOM 794 C CA . ARG A 1 107 ? -19.437 1.445 18.134 1.00 84.75 107 ARG A CA 1
ATOM 795 C C . ARG A 1 107 ? -19.631 1.912 16.685 1.00 84.75 107 ARG A C 1
ATOM 797 O O . ARG A 1 107 ? -19.162 1.240 15.774 1.00 84.75 107 ARG A O 1
ATOM 804 N N . ALA A 1 108 ? -20.290 3.053 16.481 1.00 88.31 108 ALA A N 1
ATOM 805 C CA . ALA A 1 108 ? -20.496 3.627 15.151 1.00 88.31 108 ALA A CA 1
ATOM 806 C C . ALA A 1 108 ? -19.175 4.019 14.460 1.00 88.31 108 ALA A C 1
ATOM 808 O O . ALA A 1 108 ? -19.034 3.796 13.262 1.00 88.31 108 ALA A O 1
ATOM 809 N N . GLU A 1 109 ? -18.194 4.537 15.207 1.00 89.69 109 GLU A N 1
ATOM 810 C CA . GLU A 1 109 ? -16.878 4.901 14.663 1.00 89.69 109 GLU A CA 1
ATOM 811 C C . GLU A 1 109 ? -16.090 3.653 14.238 1.00 89.69 109 GLU A C 1
ATOM 813 O O . GLU A 1 109 ? -15.493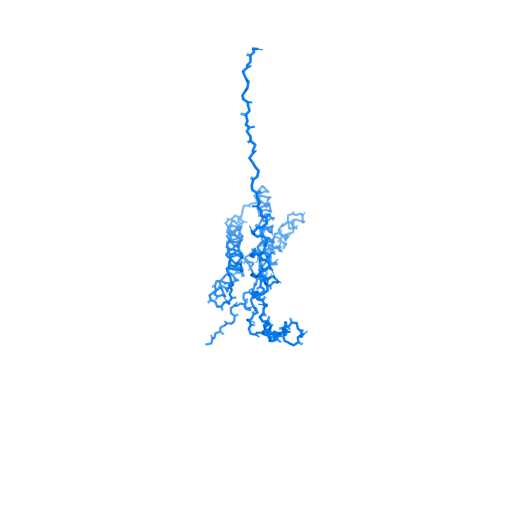 3.649 13.166 1.00 89.69 109 GLU A O 1
ATOM 818 N N . HIS A 1 110 ? -16.159 2.562 15.011 1.00 87.88 110 HIS A N 1
ATOM 819 C CA . HIS A 1 110 ? -15.517 1.286 14.655 1.00 87.88 110 HIS A CA 1
ATOM 820 C C . HIS A 1 110 ? -16.102 0.660 13.385 1.00 87.88 110 HIS A C 1
ATOM 822 O O . HIS A 1 110 ? -15.358 0.163 12.538 1.00 87.88 110 HIS A O 1
ATOM 828 N N . VAL A 1 111 ? -17.430 0.703 13.229 1.00 91.31 111 VAL A N 1
ATOM 829 C CA . VAL A 1 111 ? -18.102 0.224 12.011 1.00 91.31 111 VAL A CA 1
ATOM 830 C C . VAL A 1 111 ? -17.703 1.082 10.813 1.00 91.31 111 VAL A C 1
ATOM 832 O O . VAL A 1 111 ? -17.308 0.532 9.790 1.00 91.31 111 VAL A O 1
ATOM 835 N N . LEU A 1 112 ? -17.746 2.411 10.950 1.00 94.06 112 LEU A N 1
ATOM 836 C CA . LEU A 1 112 ? -17.364 3.329 9.878 1.00 94.06 112 LEU A CA 1
ATOM 837 C C . LEU A 1 112 ? -15.906 3.128 9.454 1.00 94.06 112 LEU A C 1
ATOM 839 O O . LEU A 1 112 ? -15.631 2.979 8.267 1.00 94.06 112 LEU A O 1
ATOM 843 N N . TRP A 1 113 ? -14.989 3.040 10.419 1.00 94.38 113 TRP A N 1
ATOM 844 C CA . TRP A 1 113 ? -13.581 2.759 10.150 1.00 94.38 113 TRP A CA 1
ATOM 845 C C . TRP A 1 113 ? -13.408 1.438 9.393 1.00 94.38 113 TRP A C 1
ATOM 847 O O . TRP A 1 113 ? -12.648 1.381 8.433 1.00 94.38 113 TRP A O 1
ATOM 857 N N . SER A 1 114 ? -14.156 0.398 9.767 1.00 94.06 114 SER A N 1
ATOM 858 C CA . SER A 1 114 ? -14.058 -0.923 9.134 1.00 94.06 114 SER A CA 1
ATOM 859 C C . SER A 1 114 ? -14.596 -0.932 7.709 1.00 94.06 114 SER A C 1
ATOM 861 O O . SER A 1 114 ? -13.978 -1.528 6.835 1.00 94.06 114 SER A O 1
ATOM 863 N N . VAL A 1 115 ? -15.709 -0.241 7.449 1.00 97.00 115 VAL A N 1
ATOM 864 C CA . VAL A 1 115 ? -16.247 -0.075 6.090 1.00 97.00 115 VAL A CA 1
ATOM 865 C C . VAL A 1 115 ? -15.247 0.673 5.209 1.00 97.00 115 VAL A C 1
ATOM 867 O O . VAL A 1 115 ? -14.933 0.209 4.115 1.00 97.00 115 VAL A O 1
ATOM 870 N N . CYS A 1 116 ? -14.688 1.783 5.702 1.00 97.75 116 CYS A N 1
ATOM 871 C CA . CYS A 1 116 ? -13.650 2.522 4.986 1.00 97.75 116 CYS A CA 1
ATOM 872 C C . CYS A 1 116 ? -12.379 1.684 4.781 1.00 97.75 116 CYS A C 1
ATOM 874 O O . CYS A 1 116 ? -11.784 1.740 3.711 1.00 97.75 116 CYS A O 1
ATOM 876 N N . GLY A 1 117 ? -11.982 0.880 5.771 1.00 97.75 117 GLY A N 1
ATOM 877 C CA . GLY A 1 117 ? -10.849 -0.037 5.674 1.00 97.75 117 GLY A CA 1
ATOM 878 C C . GLY A 1 117 ? -11.059 -1.098 4.595 1.00 97.75 117 GLY A C 1
ATOM 879 O O . GLY A 1 117 ? -10.180 -1.301 3.766 1.00 97.75 117 GLY A O 1
ATOM 880 N N . VAL A 1 118 ? -12.240 -1.722 4.540 1.00 98.50 118 VAL A N 1
ATOM 881 C CA . VAL A 1 118 ? -12.590 -2.690 3.485 1.00 98.50 118 VAL A CA 1
ATOM 882 C C . VAL A 1 118 ? -12.583 -2.028 2.107 1.00 98.50 118 VAL A C 1
ATOM 884 O O . VAL A 1 118 ? -12.004 -2.582 1.176 1.00 98.50 118 VAL A O 1
ATOM 887 N N . ALA A 1 119 ? -13.155 -0.829 1.972 1.00 98.50 119 ALA A N 1
ATOM 888 C CA . ALA A 1 119 ? -13.083 -0.066 0.726 1.00 98.50 119 ALA A CA 1
ATOM 889 C C . ALA A 1 119 ? -11.627 0.264 0.336 1.00 98.50 119 ALA A C 1
ATOM 891 O O . ALA A 1 119 ? -11.256 0.137 -0.829 1.00 98.50 119 ALA A O 1
ATOM 892 N N . GLY A 1 120 ? -10.784 0.610 1.313 1.00 98.44 120 GLY A N 1
ATOM 893 C CA . GLY A 1 120 ? -9.347 0.805 1.124 1.00 98.44 120 GLY A CA 1
ATOM 894 C C . GLY A 1 120 ? -8.626 -0.464 0.660 1.00 98.44 120 GLY A C 1
ATOM 895 O O . GLY A 1 120 ? -7.763 -0.386 -0.206 1.00 98.44 120 GLY A O 1
ATOM 896 N N . VAL A 1 121 ? -9.006 -1.644 1.162 1.00 98.62 121 VAL A N 1
ATOM 897 C CA . VAL A 1 121 ? -8.464 -2.933 0.689 1.00 98.62 121 VAL A CA 1
ATOM 898 C C . VAL A 1 121 ? -8.895 -3.226 -0.748 1.00 98.62 121 VAL A C 1
ATOM 900 O O . VAL A 1 121 ? -8.084 -3.703 -1.534 1.00 98.62 121 VAL A O 1
ATOM 903 N N . VAL A 1 122 ? -10.135 -2.912 -1.130 1.00 98.56 122 VAL A N 1
ATOM 904 C CA . VAL A 1 122 ? -10.571 -3.038 -2.533 1.00 98.56 122 VAL A CA 1
ATOM 905 C C . VAL A 1 122 ? -9.731 -2.135 -3.437 1.00 98.56 122 VAL A C 1
ATOM 907 O O . VAL A 1 122 ? -9.221 -2.601 -4.453 1.00 98.56 122 VAL A O 1
ATOM 910 N N . LEU A 1 123 ? -9.529 -0.875 -3.042 1.00 98.50 123 LEU A N 1
ATOM 911 C CA . LEU A 1 123 ? -8.646 0.051 -3.750 1.00 98.50 123 LEU A CA 1
ATOM 912 C C . LEU A 1 123 ? -7.219 -0.509 -3.864 1.00 98.50 123 LEU A C 1
ATOM 914 O O . LEU A 1 123 ? -6.672 -0.539 -4.960 1.00 98.50 123 LEU A O 1
ATOM 918 N N . LEU A 1 124 ? -6.655 -1.024 -2.769 1.00 98.25 124 LEU A N 1
ATOM 919 C CA . LEU A 1 124 ? -5.331 -1.649 -2.736 1.00 98.25 124 LEU A CA 1
ATOM 920 C C . LEU A 1 124 ? -5.211 -2.815 -3.730 1.00 98.25 124 LEU A C 1
ATOM 922 O O . LEU A 1 124 ? -4.197 -2.928 -4.414 1.00 98.25 124 LEU A O 1
ATOM 926 N N . VAL A 1 125 ? -6.237 -3.665 -3.843 1.00 98.19 125 VAL A N 1
ATOM 927 C CA . VAL A 1 125 ? -6.254 -4.769 -4.817 1.00 98.19 125 VAL A CA 1
ATOM 928 C C . VAL A 1 125 ? -6.236 -4.236 -6.249 1.00 98.19 125 VAL A C 1
ATOM 930 O O . VAL A 1 125 ? -5.487 -4.756 -7.071 1.00 98.19 125 VAL A O 1
ATOM 933 N N . ILE A 1 126 ? -7.004 -3.186 -6.550 1.00 98.12 126 ILE A N 1
ATOM 934 C CA . ILE A 1 126 ? -7.002 -2.555 -7.880 1.00 98.12 126 ILE A CA 1
ATOM 935 C C . ILE A 1 126 ? -5.615 -1.962 -8.184 1.00 98.12 126 ILE A C 1
ATOM 937 O O . ILE A 1 126 ? -5.077 -2.178 -9.272 1.00 98.12 126 ILE A O 1
ATOM 941 N N . THR A 1 127 ? -4.995 -1.286 -7.212 1.00 97.44 127 THR A N 1
ATOM 942 C CA . THR A 1 127 ? -3.618 -0.772 -7.311 1.00 97.44 127 THR A CA 1
ATOM 943 C C . THR A 1 127 ? -2.624 -1.894 -7.620 1.00 97.44 127 THR A C 1
ATOM 945 O O . THR A 1 127 ? -1.820 -1.773 -8.547 1.00 97.44 127 THR A O 1
ATOM 948 N N . ALA A 1 128 ? -2.710 -3.012 -6.891 1.00 96.00 128 ALA A N 1
ATOM 949 C CA . ALA A 1 128 ? -1.848 -4.177 -7.076 1.00 96.00 128 ALA A CA 1
ATOM 950 C C . ALA A 1 128 ? -2.061 -4.854 -8.440 1.00 96.00 128 ALA A C 1
ATOM 952 O O . ALA A 1 128 ? -1.098 -5.275 -9.075 1.00 96.00 128 ALA A O 1
ATOM 953 N N . GLN A 1 129 ? -3.302 -4.914 -8.934 1.00 96.19 129 GLN A N 1
ATOM 954 C CA . GLN A 1 129 ? -3.599 -5.420 -10.276 1.00 96.19 129 GLN A CA 1
ATOM 955 C C . GLN A 1 129 ? -2.924 -4.578 -11.359 1.00 96.19 129 GLN A C 1
ATOM 957 O O . GLN A 1 129 ? -2.362 -5.142 -12.296 1.00 96.19 129 GLN A O 1
ATOM 962 N N . GLN A 1 130 ? -2.943 -3.248 -11.239 1.00 94.50 130 GLN A N 1
ATOM 963 C CA . GLN A 1 130 ? -2.226 -2.384 -12.179 1.00 94.50 130 GLN A CA 1
ATOM 964 C C . GLN A 1 130 ? -0.711 -2.593 -12.100 1.00 94.50 130 GLN A C 1
ATOM 966 O O . GLN A 1 130 ? -0.089 -2.773 -13.143 1.00 94.50 130 GLN A O 1
ATOM 971 N N . GLY A 1 131 ? -0.145 -2.694 -10.893 1.00 93.31 131 GLY A N 1
ATOM 972 C CA . GLY A 1 131 ? 1.277 -3.009 -10.708 1.00 93.31 131 GLY A CA 1
ATOM 973 C C . GLY A 1 131 ? 1.665 -4.340 -11.362 1.00 93.31 131 GLY A C 1
ATOM 974 O O . GLY A 1 131 ? 2.626 -4.415 -12.120 1.00 93.31 131 GLY A O 1
ATOM 975 N N . GLY A 1 132 ? 0.841 -5.377 -11.190 1.00 93.19 132 GLY A N 1
ATOM 976 C CA . GLY A 1 132 ? 1.039 -6.664 -11.858 1.00 93.19 132 GLY A CA 1
ATOM 977 C C . GLY A 1 132 ? 0.980 -6.573 -13.387 1.00 93.19 132 GLY A C 1
ATOM 978 O O . GLY A 1 132 ? 1.738 -7.255 -14.073 1.00 93.19 132 GLY A O 1
ATOM 979 N N . ARG A 1 133 ? 0.126 -5.712 -13.956 1.00 94.38 133 ARG A N 1
ATOM 980 C CA . ARG A 1 133 ? 0.083 -5.490 -15.413 1.00 94.38 133 ARG A CA 1
ATOM 981 C C . ARG A 1 133 ? 1.358 -4.830 -15.930 1.00 94.38 133 ARG A C 1
ATOM 983 O O . ARG A 1 133 ? 1.790 -5.182 -17.027 1.00 94.38 133 ARG A O 1
ATOM 990 N N . LEU A 1 134 ? 1.968 -3.922 -15.168 1.00 92.62 134 LEU A N 1
ATOM 991 C CA . LEU A 1 134 ? 3.256 -3.325 -15.536 1.00 92.62 134 LEU A CA 1
ATOM 992 C C . LEU A 1 134 ? 4.317 -4.420 -15.705 1.00 92.62 134 LEU A C 1
ATOM 994 O O . LEU A 1 134 ? 4.920 -4.538 -16.769 1.00 92.62 134 LEU A O 1
ATOM 998 N N . THR A 1 135 ? 4.461 -5.295 -14.711 1.00 91.44 135 THR A N 1
ATOM 999 C CA . THR A 1 135 ? 5.481 -6.353 -14.729 1.00 91.44 135 THR A CA 1
ATOM 1000 C C . THR A 1 135 ? 5.172 -7.470 -15.726 1.00 91.44 135 THR A C 1
ATOM 1002 O O . THR A 1 135 ? 6.041 -7.872 -16.492 1.00 91.44 135 THR A O 1
ATOM 1005 N N . PHE A 1 136 ? 3.946 -8.001 -15.737 1.00 92.00 136 PHE A N 1
ATOM 1006 C CA . 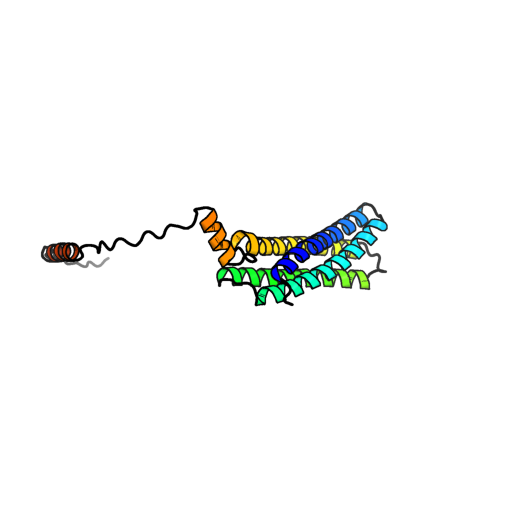PHE A 1 136 ? 3.640 -9.228 -16.483 1.00 92.00 136 PHE A CA 1
ATOM 1007 C C . PHE A 1 136 ? 3.146 -8.997 -17.913 1.00 92.00 136 PHE A C 1
ATOM 1009 O O . PHE A 1 136 ? 3.291 -9.894 -18.740 1.00 92.00 136 PHE A O 1
ATOM 1016 N N . GLN A 1 137 ? 2.545 -7.842 -18.215 1.00 91.94 137 GLN A N 1
ATOM 1017 C CA . GLN A 1 137 ? 2.039 -7.543 -19.565 1.00 91.94 137 GLN A CA 1
ATOM 1018 C C . GLN A 1 137 ? 2.973 -6.615 -20.340 1.00 91.94 137 GLN A C 1
ATOM 1020 O O . GLN A 1 137 ? 3.093 -6.772 -21.549 1.00 91.94 137 GLN A O 1
ATOM 1025 N N . HIS A 1 138 ? 3.637 -5.684 -19.650 1.00 90.19 138 HIS A N 1
ATOM 1026 C CA . HIS A 1 138 ? 4.512 -4.685 -20.276 1.00 90.19 138 HIS A CA 1
ATOM 1027 C C . HIS A 1 138 ? 5.999 -4.939 -19.993 1.00 90.19 138 HIS A C 1
ATOM 1029 O O . HIS A 1 138 ? 6.836 -4.158 -20.425 1.00 90.19 138 HIS A O 1
ATOM 1035 N N . ALA A 1 139 ? 6.334 -6.023 -19.277 1.00 89.12 139 ALA A N 1
ATOM 1036 C CA . ALA A 1 139 ? 7.705 -6.399 -18.918 1.00 89.12 139 ALA A CA 1
ATOM 1037 C C . ALA A 1 139 ? 8.506 -5.292 -18.200 1.00 89.12 139 ALA A C 1
ATOM 1039 O O . ALA A 1 139 ? 9.738 -5.315 -18.196 1.00 89.12 139 ALA A O 1
ATOM 1040 N N . LEU A 1 140 ? 7.816 -4.346 -17.549 1.00 85.31 140 LEU A N 1
ATOM 1041 C CA . LEU A 1 140 ? 8.458 -3.270 -16.801 1.00 85.31 140 LEU A CA 1
ATOM 1042 C C . LEU A 1 140 ? 9.258 -3.858 -15.637 1.00 85.31 140 LEU A C 1
ATOM 1044 O O . LEU A 1 140 ? 8.721 -4.583 -14.795 1.00 85.31 140 LEU A O 1
ATOM 1048 N N . GLY A 1 141 ? 10.552 -3.539 -15.615 1.00 80.94 141 GLY A N 1
ATOM 1049 C CA . GLY A 1 141 ? 11.528 -4.088 -14.671 1.00 80.94 141 GLY A CA 1
ATOM 1050 C C . GLY A 1 141 ? 12.465 -5.145 -15.264 1.00 80.94 141 GLY A C 1
ATOM 1051 O O . GLY A 1 141 ? 13.361 -5.602 -14.558 1.00 80.94 141 GLY A O 1
ATOM 1052 N N . ILE A 1 142 ? 12.306 -5.517 -16.540 1.00 86.56 142 ILE A N 1
ATOM 1053 C CA . ILE A 1 142 ? 13.278 -6.345 -17.266 1.00 86.56 142 ILE A CA 1
ATOM 1054 C C . ILE A 1 142 ? 13.966 -5.476 -18.328 1.00 86.56 142 ILE A C 1
ATOM 1056 O O . ILE A 1 142 ? 13.282 -4.976 -19.218 1.00 86.56 142 ILE A O 1
ATOM 1060 N N . PRO A 1 143 ? 15.299 -5.311 -18.277 1.00 86.38 143 PRO A N 1
ATOM 1061 C CA . PRO A 1 143 ? 16.035 -4.586 -19.310 1.00 86.38 143 PRO A CA 1
ATOM 1062 C C . PRO A 1 143 ? 15.805 -5.160 -20.719 1.00 86.38 143 PRO A C 1
ATOM 1064 O O . PRO A 1 143 ? 15.763 -6.382 -20.907 1.00 86.38 143 PRO A O 1
ATOM 1067 N N . SER A 1 144 ? 15.681 -4.285 -21.720 1.00 86.75 144 SER A N 1
ATOM 1068 C CA . SER A 1 144 ? 15.385 -4.659 -23.111 1.00 86.75 144 SER A CA 1
ATOM 1069 C C . SER A 1 144 ? 16.422 -5.622 -23.705 1.00 86.75 144 SER A C 1
ATOM 1071 O O . SER A 1 144 ? 16.071 -6.590 -24.379 1.00 86.75 144 SER A O 1
ATOM 1073 N N . ASP A 1 145 ? 17.705 -5.415 -23.402 1.00 87.88 145 ASP A N 1
ATOM 1074 C CA . ASP A 1 145 ? 18.804 -6.296 -23.813 1.00 87.88 145 ASP A CA 1
ATOM 1075 C C . ASP A 1 145 ? 18.660 -7.710 -23.225 1.00 87.88 145 ASP A C 1
ATOM 1077 O O . ASP A 1 145 ? 18.893 -8.713 -23.904 1.00 87.88 145 ASP A O 1
ATOM 1081 N N . THR A 1 146 ? 18.202 -7.801 -21.977 1.00 89.25 146 THR A N 1
ATOM 1082 C CA . THR A 1 146 ? 17.915 -9.066 -21.301 1.00 89.25 146 THR A CA 1
ATOM 1083 C C . THR A 1 146 ? 16.737 -9.778 -21.967 1.00 89.25 146 THR A C 1
ATOM 1085 O O . THR A 1 146 ? 16.815 -10.989 -22.194 1.00 89.25 146 THR A O 1
ATOM 1088 N N . LEU A 1 147 ? 15.674 -9.052 -22.339 1.00 88.25 147 LEU A N 1
ATOM 1089 C CA . LEU A 1 147 ? 14.539 -9.613 -23.084 1.00 88.25 147 LEU A CA 1
ATOM 1090 C C . LEU A 1 147 ? 14.974 -10.173 -24.445 1.00 88.25 147 LEU A C 1
ATOM 1092 O O . LEU A 1 147 ? 14.645 -11.321 -24.752 1.00 88.25 147 LEU A O 1
ATOM 1096 N N . VAL A 1 148 ? 15.764 -9.420 -25.220 1.00 89.12 148 VAL A N 1
ATOM 1097 C CA . VAL A 1 148 ? 16.298 -9.869 -26.521 1.00 89.12 148 VAL A CA 1
ATOM 1098 C C . VAL A 1 148 ? 17.118 -11.151 -26.360 1.00 89.12 148 VAL A C 1
ATOM 1100 O O . VAL A 1 148 ? 16.833 -12.147 -27.024 1.00 89.12 148 VAL A O 1
ATOM 1103 N N . GLN A 1 149 ? 18.051 -11.195 -25.404 1.00 90.81 149 GLN A N 1
ATOM 1104 C CA . GLN A 1 149 ? 18.853 -12.399 -25.151 1.00 90.81 149 GLN A CA 1
ATOM 1105 C C . GLN A 1 149 ? 18.008 -13.611 -24.725 1.00 90.81 149 GLN A C 1
ATOM 1107 O O . GLN A 1 149 ? 18.356 -14.760 -25.013 1.00 90.81 149 GLN A O 1
ATOM 1112 N N . VAL A 1 150 ? 16.922 -13.404 -23.971 1.00 88.75 150 VAL A N 1
ATOM 1113 C CA . VAL A 1 150 ? 16.006 -14.491 -23.589 1.00 88.75 150 VAL A CA 1
ATOM 1114 C C . VAL A 1 150 ? 15.238 -15.004 -24.807 1.00 88.75 150 VAL A C 1
ATOM 1116 O O . VAL A 1 150 ? 15.088 -16.219 -24.942 1.00 88.75 150 VAL A O 1
ATOM 1119 N N . LEU A 1 151 ? 14.784 -14.121 -25.699 1.00 89.62 151 LEU A N 1
ATOM 1120 C CA . LEU A 1 151 ? 14.105 -14.505 -26.939 1.00 89.62 151 LEU A CA 1
ATOM 1121 C C . LEU A 1 151 ? 15.041 -15.268 -27.886 1.00 89.62 151 LEU A C 1
ATOM 1123 O O . LEU A 1 151 ? 14.640 -16.303 -28.420 1.00 89.62 151 LEU A O 1
ATOM 1127 N N . GLU A 1 152 ? 16.292 -14.824 -28.027 1.00 89.81 152 GLU A N 1
ATOM 1128 C CA . GLU A 1 152 ? 17.338 -15.533 -28.777 1.00 89.81 152 GLU A CA 1
ATOM 1129 C C . GLU A 1 152 ? 17.586 -16.933 -28.204 1.00 89.81 152 GLU A C 1
ATOM 1131 O O . GLU A 1 152 ? 17.504 -17.926 -28.927 1.00 89.81 152 GLU A O 1
ATOM 1136 N N . ARG A 1 153 ? 17.802 -17.043 -26.884 1.00 89.62 153 ARG A N 1
ATOM 1137 C CA . ARG A 1 153 ? 18.013 -18.337 -26.205 1.00 89.62 153 ARG A CA 1
ATOM 1138 C C . ARG A 1 153 ? 16.831 -19.293 -26.340 1.00 89.62 153 ARG A C 1
ATOM 1140 O O . ARG A 1 153 ? 17.029 -20.504 -26.327 1.00 89.62 153 ARG A O 1
ATOM 1147 N N . ARG A 1 154 ? 15.609 -18.767 -26.437 1.00 91.25 154 ARG A N 1
ATOM 1148 C CA . ARG A 1 154 ? 14.387 -19.565 -26.621 1.00 91.25 154 ARG A CA 1
ATOM 1149 C C . ARG A 1 154 ? 14.114 -19.922 -28.084 1.00 91.25 154 ARG A C 1
ATOM 1151 O O . ARG A 1 154 ? 13.139 -20.622 -28.336 1.00 91.25 154 ARG A O 1
ATOM 1158 N N . GLY A 1 155 ? 14.927 -19.446 -29.031 1.00 86.25 155 GLY A N 1
ATOM 1159 C CA . GLY A 1 155 ? 14.668 -19.608 -30.465 1.00 86.25 155 GLY A CA 1
ATOM 1160 C C . GLY A 1 155 ? 13.388 -18.902 -30.928 1.00 86.25 155 GLY A C 1
ATOM 1161 O O . GLY A 1 155 ? 12.786 -19.315 -31.912 1.00 86.25 155 GLY A O 1
ATOM 1162 N N . ALA A 1 156 ? 12.941 -17.882 -30.187 1.00 79.50 156 ALA A N 1
ATOM 1163 C CA . ALA A 1 156 ? 11.680 -17.170 -30.398 1.00 79.50 156 ALA A CA 1
ATOM 1164 C C . ALA A 1 156 ? 11.860 -15.814 -31.102 1.00 79.50 156 ALA A C 1
ATOM 1166 O O . ALA A 1 156 ? 10.873 -15.142 -31.397 1.00 79.50 156 ALA A O 1
ATOM 1167 N N . MET A 1 157 ? 13.103 -15.404 -31.377 1.00 61.12 157 MET A N 1
ATOM 1168 C CA . MET A 1 157 ? 13.365 -14.317 -32.319 1.00 61.12 157 MET A CA 1
ATOM 1169 C C . MET A 1 157 ? 12.961 -14.793 -33.718 1.00 61.12 157 MET A C 1
ATOM 1171 O O . MET A 1 157 ? 13.477 -15.826 -34.158 1.00 61.12 157 MET A O 1
ATOM 1175 N N . PRO A 1 158 ? 12.080 -14.076 -34.441 1.00 61.53 158 PRO A N 1
ATOM 1176 C CA . PRO A 1 158 ? 11.917 -14.315 -35.863 1.00 61.53 158 PRO A CA 1
ATOM 1177 C C . PRO A 1 158 ? 13.302 -14.170 -36.486 1.00 61.53 158 PRO A C 1
ATOM 1179 O O . PRO A 1 158 ? 13.926 -13.113 -36.366 1.00 61.53 158 PRO A O 1
ATOM 1182 N N . VAL A 1 159 ? 13.808 -15.231 -37.116 1.00 60.22 159 VAL A N 1
ATOM 1183 C CA . VAL A 1 159 ? 14.924 -15.075 -38.045 1.00 60.22 159 VAL A CA 1
ATOM 1184 C C . VAL A 1 159 ? 14.417 -14.069 -39.065 1.00 60.22 159 VAL A C 1
ATOM 1186 O O . VAL A 1 159 ? 13.451 -14.345 -39.774 1.00 60.22 159 VAL A O 1
ATOM 1189 N N . MET A 1 160 ? 14.991 -12.868 -39.072 1.00 58.09 160 MET A N 1
ATOM 1190 C CA . MET A 1 160 ? 14.741 -11.915 -40.138 1.00 58.09 160 MET A CA 1
ATOM 1191 C C . MET A 1 160 ? 15.387 -12.537 -41.373 1.00 58.09 160 MET A C 1
ATOM 1193 O O . MET A 1 160 ? 16.588 -12.391 -41.595 1.00 58.09 160 MET A O 1
ATOM 1197 N N . GLU A 1 161 ? 14.617 -13.353 -42.096 1.00 50.31 161 GLU A N 1
ATOM 1198 C CA . GLU A 1 161 ? 15.024 -13.874 -43.391 1.00 50.31 161 GLU A CA 1
ATOM 1199 C C . GLU A 1 161 ? 15.364 -12.641 -44.234 1.00 50.31 161 GLU A C 1
ATOM 1201 O O . GLU A 1 161 ? 14.555 -11.702 -44.274 1.00 50.31 161 GLU A O 1
ATOM 1206 N N . PRO A 1 162 ? 16.576 -12.552 -44.812 1.00 45.03 162 PRO A N 1
ATOM 1207 C CA . PRO A 1 162 ? 16.901 -11.432 -45.673 1.00 45.03 162 PRO A CA 1
ATOM 1208 C C . PRO A 1 162 ? 15.807 -11.378 -46.729 1.00 45.03 162 PRO A C 1
ATOM 1210 O O . PRO A 1 162 ? 15.518 -12.391 -47.358 1.00 45.03 162 PRO A O 1
ATOM 1213 N N . ALA A 1 163 ? 15.144 -10.227 -46.846 1.00 52.53 163 ALA A N 1
ATOM 1214 C CA . ALA A 1 163 ? 14.100 -10.035 -47.832 1.00 52.53 163 ALA A CA 1
ATOM 1215 C C . ALA A 1 163 ? 14.690 -10.396 -49.195 1.00 52.53 163 ALA A C 1
ATOM 1217 O O . ALA A 1 163 ? 15.498 -9.636 -49.738 1.00 52.53 163 ALA A O 1
ATOM 1218 N N . ASP A 1 164 ? 14.328 -11.570 -49.712 1.00 45.22 164 ASP A N 1
ATOM 1219 C CA . ASP A 1 164 ? 14.659 -11.947 -51.069 1.00 45.22 164 ASP A CA 1
ATOM 1220 C C . ASP A 1 164 ? 14.127 -10.822 -51.948 1.00 45.22 164 ASP A C 1
ATOM 1222 O O . ASP A 1 164 ? 12.933 -10.514 -51.979 1.00 45.22 164 ASP A O 1
ATOM 1226 N N . SER A 1 165 ? 15.053 -10.154 -52.623 1.00 51.62 165 SER A N 1
ATOM 1227 C CA . SER A 1 165 ? 14.825 -9.022 -53.508 1.00 51.62 165 SER A CA 1
ATOM 1228 C C . SER A 1 165 ? 14.156 -9.459 -54.814 1.00 51.62 165 SER A C 1
ATOM 1230 O O . SER A 1 165 ? 14.509 -9.007 -55.902 1.00 51.62 165 SER A O 1
ATOM 1232 N N . ALA A 1 166 ? 13.137 -10.313 -54.726 1.00 53.00 166 ALA A N 1
ATOM 1233 C CA . ALA A 1 166 ? 12.179 -10.524 -55.791 1.00 53.00 166 ALA A CA 1
ATOM 1234 C C . ALA A 1 166 ? 11.225 -9.323 -55.811 1.00 53.00 166 ALA A C 1
ATOM 1236 O O . ALA A 1 166 ? 10.109 -9.359 -55.293 1.00 53.00 166 ALA A O 1
ATOM 1237 N N . ALA A 1 167 ? 11.700 -8.223 -56.400 1.00 46.62 167 ALA A N 1
ATOM 1238 C CA . ALA A 1 167 ? 10.844 -7.121 -56.803 1.00 46.62 167 ALA A CA 1
ATOM 1239 C C . ALA A 1 167 ? 9.637 -7.692 -57.577 1.00 46.62 167 ALA A C 1
ATOM 1241 O O . ALA A 1 167 ? 9.839 -8.450 -58.532 1.00 46.62 167 ALA A O 1
ATOM 1242 N N . PRO A 1 168 ? 8.387 -7.370 -57.200 1.00 48.53 168 PRO A N 1
ATOM 1243 C CA . PRO A 1 168 ? 7.244 -7.771 -58.001 1.00 48.53 168 PRO A CA 1
ATOM 1244 C C . PRO A 1 168 ? 7.377 -7.103 -59.371 1.00 48.53 168 PRO A C 1
ATOM 1246 O O . PRO A 1 168 ? 7.627 -5.898 -59.451 1.00 48.53 168 PRO A O 1
ATOM 1249 N N . ASP A 1 169 ? 7.242 -7.893 -60.439 1.00 59.44 169 ASP A N 1
ATOM 1250 C CA . ASP A 1 169 ? 7.334 -7.461 -61.837 1.00 59.44 169 ASP A CA 1
ATOM 1251 C C . ASP A 1 169 ? 6.184 -6.491 -62.174 1.00 59.44 169 ASP A C 1
ATOM 1253 O O . ASP A 1 169 ? 5.152 -6.832 -62.763 1.00 59.44 169 ASP A O 1
ATOM 1257 N N . SER A 1 170 ? 6.352 -5.248 -61.726 1.00 60.28 170 SER A N 1
ATOM 1258 C CA . SER A 1 170 ? 5.427 -4.122 -61.857 1.00 60.28 170 SER A CA 1
ATOM 1259 C C . SER A 1 170 ? 5.163 -3.761 -63.320 1.00 60.28 170 SER A C 1
ATOM 1261 O O . SER A 1 170 ? 4.140 -3.147 -63.635 1.00 60.28 170 SER A O 1
ATOM 1263 N N . ALA A 1 171 ? 6.016 -4.227 -64.237 1.00 56.00 171 ALA A N 1
ATOM 1264 C CA . ALA A 1 171 ? 5.821 -4.092 -65.671 1.00 56.00 171 ALA A CA 1
ATOM 1265 C C . ALA A 1 171 ? 4.655 -4.950 -66.194 1.00 56.00 171 ALA A C 1
ATOM 1267 O O . ALA A 1 171 ? 3.994 -4.550 -67.156 1.00 56.00 171 ALA A O 1
ATOM 1268 N N . ARG A 1 172 ? 4.350 -6.095 -65.566 1.00 56.19 172 ARG A N 1
ATOM 1269 C CA . ARG A 1 172 ? 3.226 -6.953 -65.974 1.00 56.19 172 ARG A CA 1
ATOM 1270 C C . ARG A 1 172 ? 1.880 -6.400 -65.495 1.00 56.19 172 ARG A C 1
ATOM 1272 O O . ARG A 1 172 ? 0.947 -6.304 -66.288 1.00 56.19 172 ARG A O 1
ATOM 1279 N N . ALA A 1 173 ? 1.815 -5.926 -64.250 1.00 56.94 173 ALA A N 1
ATOM 1280 C CA . ALA A 1 173 ? 0.609 -5.323 -63.670 1.00 56.94 173 ALA A CA 1
ATOM 1281 C C . ALA A 1 173 ? 0.177 -4.021 -64.382 1.00 56.94 173 ALA A C 1
ATOM 1283 O O . ALA A 1 173 ? -1.018 -3.753 -64.547 1.00 56.94 173 ALA A O 1
ATOM 1284 N N . ALA A 1 174 ? 1.143 -3.230 -64.863 1.00 57.91 174 ALA A N 1
ATOM 1285 C CA . ALA A 1 174 ? 0.869 -2.019 -65.635 1.00 57.91 174 ALA A CA 1
ATOM 1286 C C . ALA A 1 174 ? 0.292 -2.321 -67.034 1.00 57.91 174 ALA A C 1
ATOM 1288 O O . ALA A 1 174 ? -0.598 -1.610 -67.506 1.00 57.91 174 ALA A O 1
ATOM 1289 N N . ARG A 1 175 ? 0.752 -3.397 -67.691 1.00 59.41 175 ARG A N 1
ATOM 1290 C CA . ARG A 1 175 ? 0.268 -3.803 -69.024 1.00 59.41 175 ARG A CA 1
ATOM 1291 C C . ARG A 1 175 ? -1.174 -4.308 -68.993 1.00 59.41 175 ARG A C 1
ATOM 1293 O O . ARG A 1 175 ? -1.958 -3.947 -69.871 1.00 59.41 175 ARG A O 1
ATOM 1300 N N . ASP A 1 176 ? -1.537 -5.071 -67.966 1.00 62.88 176 ASP A N 1
ATOM 1301 C CA . ASP A 1 176 ? -2.898 -5.603 -67.817 1.00 62.88 176 ASP A CA 1
ATOM 1302 C C . ASP A 1 176 ? -3.920 -4.489 -67.517 1.00 62.88 176 ASP A C 1
ATOM 1304 O O . ASP A 1 176 ? -5.038 -4.500 -68.038 1.00 62.88 176 ASP A O 1
ATOM 1308 N N . SER A 1 177 ? -3.505 -3.459 -66.773 1.00 60.38 177 SER A N 1
ATOM 1309 C CA . SER A 1 177 ? -4.349 -2.299 -66.446 1.00 60.38 177 SER A CA 1
ATOM 1310 C C . SER A 1 177 ? -4.622 -1.396 -67.657 1.00 60.38 177 SER A C 1
ATOM 1312 O O . SER A 1 177 ? -5.737 -0.901 -67.824 1.00 60.38 177 SER A O 1
ATOM 1314 N N . ALA A 1 178 ? -3.635 -1.216 -68.542 1.00 57.16 178 ALA A N 1
ATOM 1315 C CA . ALA A 1 178 ? -3.802 -0.435 -69.770 1.00 57.16 178 ALA A CA 1
ATOM 1316 C C . ALA A 1 178 ? -4.770 -1.106 -70.762 1.00 57.16 178 ALA A C 1
ATOM 1318 O O . ALA A 1 178 ? -5.558 -0.423 -71.419 1.00 57.16 178 ALA A O 1
ATOM 1319 N N . LYS A 1 179 ? -4.764 -2.444 -70.833 1.00 60.31 179 LYS A N 1
ATOM 1320 C CA . LYS A 1 179 ? -5.688 -3.207 -71.684 1.00 60.31 179 LYS A CA 1
ATOM 1321 C C . LYS A 1 179 ? -7.136 -3.126 -71.186 1.00 60.31 179 LYS A C 1
ATOM 1323 O O . LYS A 1 179 ? -8.047 -2.984 -71.994 1.00 60.31 179 LYS A O 1
ATOM 1328 N N . ALA A 1 180 ? -7.350 -3.145 -69.869 1.00 57.53 180 ALA A N 1
ATOM 1329 C CA . ALA A 1 180 ? -8.686 -3.078 -69.271 1.00 57.53 180 ALA A CA 1
ATOM 1330 C C . ALA A 1 180 ? -9.382 -1.709 -69.430 1.00 57.53 180 ALA A C 1
ATOM 1332 O O . ALA A 1 180 ? -10.610 -1.634 -69.372 1.00 57.53 180 ALA A O 1
ATOM 1333 N N . LEU A 1 181 ? -8.616 -0.630 -69.630 1.00 54.50 181 LEU A N 1
ATOM 1334 C CA . LEU A 1 181 ? -9.160 0.720 -69.807 1.00 54.50 181 LEU A CA 1
ATOM 1335 C C . LEU A 1 181 ? -9.620 0.994 -71.249 1.00 54.50 181 LEU A C 1
ATOM 1337 O O . LEU A 1 181 ? -10.521 1.803 -71.451 1.00 54.50 181 LEU A O 1
ATOM 1341 N N . HIS A 1 182 ? -9.045 0.309 -72.242 1.00 56.09 182 HIS A N 1
ATOM 1342 C CA . HIS A 1 182 ? -9.403 0.505 -73.651 1.00 56.09 182 HIS A CA 1
ATOM 1343 C C . HIS A 1 182 ? -10.775 -0.098 -74.020 1.00 56.09 182 HIS A C 1
ATOM 1345 O O . HIS A 1 182 ? -11.425 0.394 -74.936 1.00 56.09 182 HIS A O 1
ATOM 1351 N N . ASP A 1 183 ? -11.252 -1.102 -73.276 1.00 57.41 183 ASP A N 1
ATOM 1352 C CA . ASP A 1 183 ? -12.459 -1.880 -73.615 1.00 57.41 183 ASP A CA 1
ATOM 1353 C C . ASP A 1 183 ? -13.781 -1.340 -73.024 1.00 57.41 183 ASP A C 1
ATOM 1355 O O . ASP A 1 183 ? -14.837 -1.954 -73.188 1.00 57.41 183 ASP A O 1
ATOM 1359 N N . ARG A 1 184 ? -13.781 -0.191 -72.330 1.00 48.25 184 ARG A N 1
ATOM 1360 C CA . ARG A 1 184 ? -15.007 0.368 -71.724 1.00 48.25 184 ARG A CA 1
ATOM 1361 C C . ARG A 1 184 ? -15.632 1.465 -72.591 1.00 48.25 184 ARG A C 1
ATOM 1363 O O . ARG A 1 184 ? -15.253 2.629 -72.505 1.00 48.25 184 ARG A O 1
ATOM 1370 N N . THR A 1 185 ? -16.650 1.108 -73.373 1.00 49.00 185 THR A N 1
ATOM 1371 C CA . THR A 1 185 ? -17.586 2.065 -73.993 1.00 49.00 185 THR A CA 1
ATOM 1372 C C . THR A 1 185 ? -18.659 2.508 -72.978 1.00 49.00 185 THR A C 1
ATOM 1374 O O . THR A 1 185 ? -19.178 1.666 -72.243 1.00 49.00 185 THR A O 1
ATOM 1377 N N . PRO A 1 186 ? -19.019 3.807 -72.885 1.00 48.75 186 PRO A N 1
ATOM 1378 C CA . PRO A 1 186 ? -20.000 4.276 -71.907 1.00 48.75 186 PRO A CA 1
ATOM 1379 C C . PRO A 1 186 ? -21.425 4.302 -72.484 1.00 48.75 186 PRO A C 1
ATOM 1381 O O . PRO A 1 186 ? -21.685 4.967 -73.487 1.00 48.75 186 PRO A O 1
ATOM 1384 N N . HIS A 1 187 ? -22.372 3.633 -71.818 1.00 45.16 187 HIS A N 1
ATOM 1385 C CA . HIS A 1 187 ? -23.807 3.759 -72.101 1.00 45.16 187 HIS A CA 1
ATOM 1386 C C . HIS A 1 187 ? -24.455 4.835 -71.214 1.00 45.16 187 HIS A C 1
ATOM 1388 O O . HIS A 1 187 ? -24.247 4.875 -70.003 1.00 45.16 187 HIS A O 1
ATOM 1394 N N . SER A 1 188 ? -25.250 5.705 -71.841 1.00 45.69 188 SER A N 1
ATOM 1395 C CA . SER A 1 188 ? -26.039 6.777 -71.223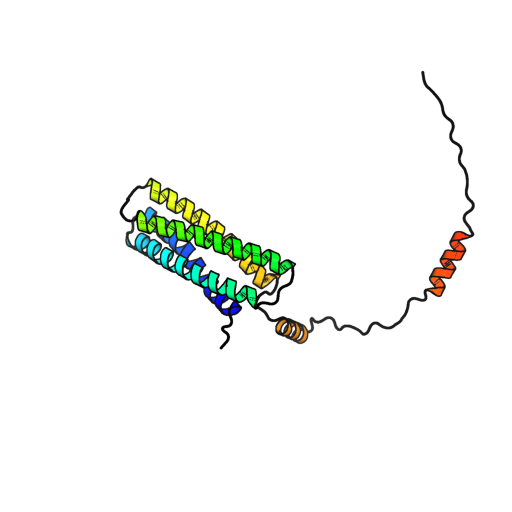 1.00 45.69 188 SER A CA 1
ATOM 1396 C C . SER A 1 188 ? -27.478 6.310 -70.987 1.00 45.69 188 SER A C 1
ATOM 1398 O O . SER A 1 188 ? -28.091 5.757 -71.900 1.00 45.69 188 SER A O 1
ATOM 1400 N N . HIS A 1 189 ? -28.039 6.576 -69.804 1.00 45.59 189 HIS A N 1
ATOM 1401 C CA . HIS A 1 189 ? -29.475 6.438 -69.547 1.00 45.59 189 HIS A CA 1
ATOM 1402 C C . HIS A 1 189 ? -30.081 7.764 -69.073 1.00 45.59 189 HIS A C 1
ATOM 1404 O O . HIS A 1 189 ? -29.622 8.386 -68.116 1.00 45.59 189 HIS A O 1
ATOM 1410 N N . SER A 1 190 ? -31.128 8.180 -69.785 1.00 46.50 190 SER A N 1
ATOM 1411 C CA . SER A 1 190 ? -31.964 9.356 -69.559 1.00 46.50 190 SER A CA 1
ATOM 1412 C C . SER A 1 190 ? -33.080 9.081 -68.539 1.00 46.50 190 SER A C 1
ATOM 1414 O O . SER A 1 190 ? -33.593 7.970 -68.435 1.00 46.50 190 SER A O 1
ATOM 1416 N N . ASN A 1 191 ? -33.473 10.116 -67.791 1.00 46.31 191 ASN A N 1
ATOM 1417 C CA . ASN A 1 191 ? -34.482 10.074 -66.725 1.00 46.31 191 ASN A CA 1
ATOM 1418 C C . ASN A 1 191 ? -35.749 10.864 -67.127 1.00 46.31 191 ASN A C 1
ATOM 1420 O O . ASN A 1 191 ? -35.599 12.027 -67.517 1.00 46.31 191 ASN A O 1
ATOM 1424 N N . PRO A 1 192 ? -36.982 10.332 -66.992 1.00 52.16 192 PRO A N 1
ATOM 1425 C CA . PRO A 1 192 ? -38.194 11.130 -67.133 1.00 52.16 192 PRO A CA 1
ATOM 1426 C C . PRO A 1 192 ? -38.888 11.415 -65.786 1.00 52.16 192 PRO A C 1
ATOM 1428 O O . PRO A 1 192 ? -39.152 10.529 -64.977 1.00 52.16 192 PRO A O 1
ATOM 1431 N N . ARG A 1 193 ? -39.248 12.691 -65.590 1.00 57.03 193 ARG A N 1
ATOM 1432 C CA . ARG A 1 193 ? -40.116 13.196 -64.510 1.00 57.03 193 ARG A CA 1
ATOM 1433 C C . ARG A 1 193 ? -41.575 12.745 -64.692 1.00 57.03 193 ARG A C 1
ATOM 1435 O O . ARG A 1 193 ? -42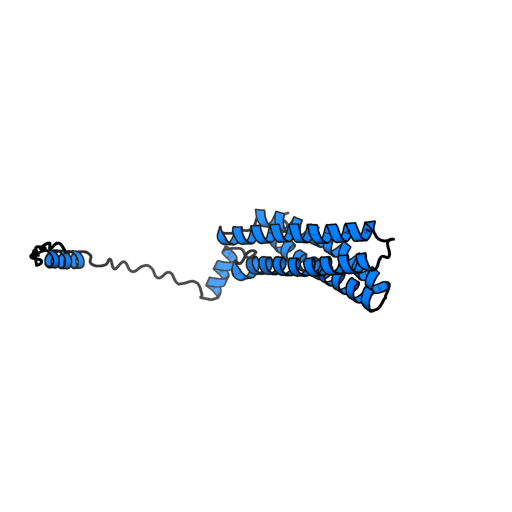.056 12.678 -65.821 1.00 57.03 193 ARG A O 1
ATOM 1442 N N . ARG A 1 194 ? -42.326 12.641 -63.588 1.00 46.66 194 ARG A N 1
ATOM 1443 C CA . ARG A 1 194 ? -43.791 12.844 -63.556 1.00 46.66 194 ARG A CA 1
ATOM 1444 C C . ARG A 1 194 ? -44.234 13.554 -62.263 1.00 46.66 194 ARG A C 1
ATOM 1446 O O . ARG A 1 194 ? -43.655 13.260 -61.219 1.00 46.66 194 ARG A O 1
ATOM 1453 N N . PRO A 1 195 ? -45.237 14.454 -62.315 1.00 60.41 195 PRO A N 1
ATOM 1454 C CA . PRO A 1 195 ? -45.912 15.007 -61.142 1.00 60.41 195 PRO A CA 1
ATOM 1455 C C . PRO A 1 195 ? -47.228 14.266 -60.810 1.00 60.41 195 PRO A C 1
ATOM 1457 O O . PRO A 1 195 ? -47.729 13.483 -61.618 1.00 60.41 195 PRO A O 1
ATOM 1460 N N . GLN A 1 196 ? -47.735 14.545 -59.603 1.00 38.19 196 GLN A N 1
ATOM 1461 C CA . GLN A 1 196 ? -48.971 14.058 -58.954 1.00 38.19 196 GLN A CA 1
ATOM 1462 C C . GLN A 1 196 ? -50.258 14.494 -59.697 1.00 38.19 196 GLN A C 1
ATOM 1464 O O . GLN A 1 196 ? -50.181 15.331 -60.604 1.00 38.19 196 GLN A O 1
ATOM 1469 N N . PRO A 1 197 ? -51.431 13.939 -59.337 1.00 63.41 197 PRO A N 1
ATOM 1470 C CA . PRO A 1 197 ? -52.213 14.504 -58.223 1.00 63.41 197 PRO A CA 1
ATOM 1471 C C . PRO A 1 197 ? -52.550 13.519 -57.094 1.00 63.41 197 PRO A C 1
ATOM 1473 O O . PRO A 1 197 ? -52.694 12.309 -57.377 1.00 63.41 197 PRO A O 1
#